Protein AF-A0A0M5JBE2-F1 (afdb_monomer)

Secondary structure (DSSP, 8-state):
--------------S--SEEEES---HHHHHHHHHH----TTSS-HHHHHHHHHHHHHHHTTSPPBS--TT--EEEEEEEEE----HHHHHHHHHHHHHH-SS---SSEEEEEEEEEEEEPS----TTTS-S-------SS-EEEEEE-S-GGGG-TT----------SS-TTS-----GGG--EEEEEE-TT--

Mean predicted aligned error: 10.2 Å

Foldseek 3Di:
DAADDADDDPPDDDDDDQKDKWDDDDPVVVVVVDNGDDKAPQLDDPVLLVQVCVFPCVVQVPFDQDAADQLRQKGQKDKDWDLDDDPSNVVSVVVQCVPTHPDDDDSIDIDMDGDPPIDGAQADPDCVPDPPGHHDFAADFKDKDKFADQPVVVPPPDDDDDDDPDDDDPDNSDRRPRPCVSVIIMMGTHGHGMD

Radius of gyration: 18.66 Å; Cα contacts (8 Å, |Δi|>4): 237; chains: 1; bounding box: 40×45×55 Å

Sequence (195 aa):
MFAICNNNKDENNKNDSLTSFQGIWPAKEQQEFVQHMRIIRGFISEAEEKQLHEEIEPYMSRLRYEREHWDDAIHGFRETERKKWYPSNRQVLERVRQVAFEGEIMQFVHILDLEADGVIKPHVDSTRYCGNTIAGISLLSDSVMRLVRTDAQKYQQGSTSSKEEQAIDNDYRHQPITSLENNFYADFLLPRRSL

Solvent-accessible surface area (backbone atoms only — not comparable to full-atom values): 12450 Å² total; per-residue (Å²): 128,41,43,36,59,81,91,78,87,82,90,83,80,93,87,78,75,49,64,48,81,42,60,76,66,58,68,66,61,50,53,53,46,62,60,34,53,66,76,41,80,58,72,42,52,74,70,51,52,48,53,47,46,68,71,44,43,86,56,55,78,73,56,65,73,42,65,71,50,100,66,59,46,47,28,31,29,37,73,50,74,46,66,82,69,58,80,68,55,45,53,55,54,49,49,50,41,72,64,31,48,99,69,90,74,76,74,52,47,78,46,80,46,65,47,99,86,32,48,75,51,71,70,76,74,53,79,90,82,46,72,97,56,42,73,52,78,35,62,99,49,65,49,74,51,75,52,69,76,84,72,62,74,83,70,59,90,80,75,78,94,73,92,73,97,79,89,91,87,82,72,93,70,61,59,62,80,82,67,65,82,71,51,40,40,39,40,32,57,43,47,49,28,16,55

Organism: Drosophila busckii (NCBI:txid30019)

Nearest PDB structures (foldseek):
  4qkf-assembly3_C  TM=9.453E-01  e=7.106E-11  Homo sapiens
  4qkd-assembly1_A  TM=9.462E-01  e=1.440E-10  Homo sapiens
  4qkd-assembly4_C  TM=9.496E-01  e=2.736E-10  Homo sapiens
  4qkb-assembly1_A  TM=9.439E-01  e=2.918E-10  Homo sapiens
  5ybn-assembly1_A  TM=6.725E-01  e=6.815E-01  Penicillium brasilianum

InterPro domains:
  IPR032870 Alpha-ketoglutarate-dependent dioxygenase alkB homologue 7-like [PTHR21052] (15-195)
  IPR037151 Alpha-ketoglutarate-dependent dioxygenase AlkB-like superfamily [G3DSA:2.60.120.590] (26-195)

Structure (mmCIF, N/CA/C/O backbone):
data_AF-A0A0M5JBE2-F1
#
_entry.id   AF-A0A0M5JBE2-F1
#
loop_
_atom_site.group_PDB
_atom_site.id
_atom_site.type_symbol
_atom_site.label_atom_id
_atom_site.label_alt_id
_atom_site.label_comp_id
_atom_site.label_asym_id
_atom_site.label_entity_id
_atom_site.label_seq_id
_atom_site.pdbx_PDB_ins_code
_atom_site.Cartn_x
_atom_site.Cartn_y
_atom_site.Cartn_z
_atom_site.occupancy
_atom_site.B_iso_or_equiv
_atom_site.auth_seq_id
_atom_site.auth_comp_id
_atom_site.auth_asym_id
_atom_site.auth_atom_id
_atom_site.pdbx_PDB_model_num
ATOM 1 N N . MET A 1 1 ? 4.323 3.784 -2.933 1.00 27.70 1 MET A N 1
ATOM 2 C CA . MET A 1 1 ? 3.649 2.479 -2.823 1.00 27.70 1 MET A CA 1
ATOM 3 C C . MET A 1 1 ? 4.475 1.405 -3.571 1.00 27.70 1 MET A C 1
ATOM 5 O O . MET A 1 1 ? 4.587 1.497 -4.781 1.00 27.70 1 MET A O 1
ATOM 9 N N . PHE A 1 2 ? 5.133 0.410 -2.934 1.00 37.59 2 PHE A N 1
ATOM 10 C CA . PHE A 1 2 ? 5.135 0.129 -1.484 1.00 37.59 2 PHE A CA 1
ATOM 11 C C . PHE A 1 2 ? 6.358 -0.510 -0.752 1.00 37.59 2 PHE A C 1
ATOM 13 O O . PHE A 1 2 ? 6.250 -0.457 0.460 1.00 37.59 2 PHE A O 1
ATOM 20 N N . ALA A 1 3 ? 7.465 -1.072 -1.293 1.00 26.80 3 ALA A N 1
ATOM 21 C CA . ALA A 1 3 ? 8.465 -1.768 -0.413 1.00 26.80 3 ALA A CA 1
ATOM 22 C C . ALA A 1 3 ? 9.949 -1.863 -0.886 1.00 26.80 3 ALA A C 1
ATOM 24 O O . ALA A 1 3 ? 10.164 -2.205 -2.046 1.00 26.80 3 ALA A O 1
ATOM 25 N N . ILE A 1 4 ? 10.950 -1.664 0.020 1.00 23.06 4 ILE A N 1
ATOM 26 C CA . ILE A 1 4 ? 12.388 -2.087 -0.106 1.00 23.06 4 ILE A CA 1
ATOM 27 C C . ILE A 1 4 ? 13.141 -2.223 1.258 1.00 23.06 4 ILE A C 1
ATOM 29 O O . ILE A 1 4 ? 13.375 -1.202 1.893 1.00 23.06 4 ILE A O 1
ATOM 33 N N . CYS A 1 5 ? 13.679 -3.407 1.624 1.00 28.05 5 CYS A N 1
ATOM 34 C CA . CYS A 1 5 ? 15.048 -3.571 2.198 1.00 28.05 5 CYS A CA 1
ATOM 35 C C . CYS A 1 5 ? 15.547 -5.047 2.170 1.00 28.05 5 CYS A C 1
ATOM 37 O O . CYS A 1 5 ? 14.922 -5.895 1.538 1.00 28.05 5 CYS A O 1
ATOM 39 N N . ASN A 1 6 ? 16.728 -5.340 2.742 1.00 27.55 6 ASN A N 1
ATOM 40 C CA . ASN A 1 6 ? 17.714 -6.290 2.197 1.00 27.55 6 ASN A CA 1
ATOM 41 C C . ASN A 1 6 ? 17.668 -7.759 2.718 1.00 27.55 6 ASN A C 1
ATOM 43 O O . ASN A 1 6 ? 16.787 -8.175 3.460 1.00 27.55 6 ASN A O 1
ATOM 47 N N . ASN A 1 7 ? 18.577 -8.595 2.204 1.00 35.75 7 ASN A N 1
ATOM 48 C CA . ASN A 1 7 ? 18.533 -10.064 2.166 1.00 35.75 7 ASN A CA 1
ATOM 49 C C . ASN A 1 7 ? 18.468 -10.820 3.510 1.00 35.75 7 ASN A C 1
ATOM 51 O O . ASN A 1 7 ? 19.370 -10.718 4.337 1.00 35.75 7 ASN A O 1
ATOM 55 N N . ASN A 1 8 ? 17.551 -11.790 3.567 1.00 30.70 8 ASN A N 1
ATOM 56 C CA . ASN A 1 8 ? 17.836 -13.140 4.066 1.00 30.70 8 ASN A CA 1
ATOM 57 C C . ASN A 1 8 ? 17.257 -14.180 3.087 1.00 30.70 8 ASN A C 1
ATOM 59 O O . ASN A 1 8 ? 16.363 -13.864 2.302 1.00 30.70 8 ASN A O 1
ATOM 63 N N . LYS A 1 9 ? 17.821 -15.394 3.069 1.00 39.66 9 LYS A N 1
ATOM 64 C CA . LYS A 1 9 ? 17.457 -16.456 2.114 1.00 39.66 9 LYS A CA 1
ATOM 65 C C . LYS A 1 9 ? 16.380 -17.391 2.673 1.00 39.66 9 LYS A C 1
ATOM 67 O O . LYS A 1 9 ? 16.723 -18.323 3.395 1.00 39.66 9 LYS A O 1
ATOM 72 N N . ASP A 1 10 ? 15.143 -17.252 2.206 1.00 36.03 10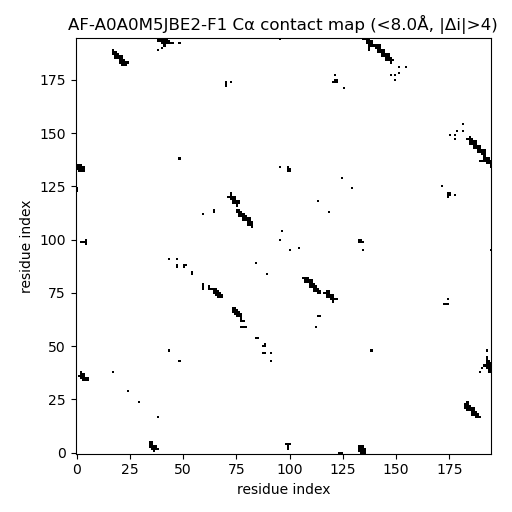 ASP A N 1
ATOM 73 C CA . ASP A 1 10 ? 14.144 -18.327 2.290 1.00 36.03 10 ASP A CA 1
ATOM 74 C C . ASP A 1 10 ? 14.144 -19.169 1.005 1.00 36.03 10 ASP A C 1
ATOM 76 O O . ASP A 1 10 ? 13.291 -19.061 0.123 1.00 36.03 10 ASP A O 1
ATOM 80 N N . GLU A 1 11 ? 15.143 -20.045 0.889 1.00 44.81 11 GLU A N 1
ATOM 81 C CA . GLU A 1 11 ? 15.116 -21.130 -0.092 1.00 44.81 11 GLU A CA 1
ATOM 82 C C . GLU A 1 11 ? 14.112 -22.204 0.366 1.00 44.81 11 GLU A C 1
ATOM 84 O O . GLU A 1 11 ? 14.507 -23.088 1.119 1.00 44.81 11 GLU A O 1
ATOM 89 N N . ASN A 1 12 ? 12.835 -22.130 -0.062 1.00 37.66 12 ASN A N 1
ATOM 90 C CA . ASN A 1 12 ? 11.966 -23.285 -0.411 1.00 37.66 12 ASN A CA 1
ATOM 91 C C . ASN A 1 12 ? 10.472 -22.933 -0.653 1.00 37.66 12 ASN A C 1
ATOM 93 O O . ASN A 1 12 ? 9.607 -23.284 0.146 1.00 37.66 12 ASN A O 1
ATOM 97 N N . ASN A 1 13 ? 10.123 -22.384 -1.824 1.00 35.59 13 ASN A N 1
ATOM 98 C CA . ASN A 1 13 ? 9.000 -22.931 -2.609 1.00 35.59 13 ASN A CA 1
ATOM 99 C C . ASN A 1 13 ? 9.103 -22.500 -4.081 1.00 35.59 13 ASN A C 1
ATOM 101 O O . ASN A 1 13 ? 9.462 -21.359 -4.360 1.00 35.59 13 ASN A O 1
ATOM 105 N N . LYS A 1 14 ? 8.848 -23.404 -5.036 1.00 41.75 14 LYS A N 1
ATOM 106 C CA . LYS A 1 14 ? 9.359 -23.243 -6.418 1.00 41.75 14 LYS A CA 1
ATOM 107 C C . LYS A 1 14 ? 8.299 -23.124 -7.518 1.00 41.75 14 LYS A C 1
ATOM 109 O O . LYS A 1 14 ? 8.620 -23.375 -8.674 1.00 41.75 14 LYS A O 1
ATOM 114 N N . ASN A 1 15 ? 7.056 -22.775 -7.174 1.00 43.94 15 ASN A N 1
ATOM 115 C CA . ASN A 1 15 ? 5.959 -22.726 -8.152 1.00 43.94 15 ASN A CA 1
ATOM 116 C C . ASN A 1 15 ? 4.835 -21.711 -7.839 1.00 43.94 15 ASN A C 1
ATOM 118 O O . ASN A 1 15 ? 3.725 -21.870 -8.332 1.00 43.94 15 ASN A O 1
ATOM 122 N N . ASP A 1 16 ? 5.098 -20.696 -7.008 1.00 60.59 16 ASP A N 1
ATOM 123 C CA . ASP A 1 16 ? 4.065 -19.774 -6.501 1.00 60.59 16 ASP A CA 1
ATOM 124 C C . ASP A 1 16 ? 4.574 -18.311 -6.483 1.00 60.59 16 ASP A C 1
ATOM 126 O O . ASP A 1 16 ? 4.697 -17.657 -5.443 1.00 60.59 16 ASP A O 1
ATOM 130 N N . SER A 1 17 ? 4.985 -17.822 -7.662 1.00 82.44 17 SER A N 1
ATOM 131 C CA . SER A 1 17 ? 5.548 -16.474 -7.834 1.00 82.44 17 SER A CA 1
ATOM 132 C C . SER A 1 17 ? 4.469 -15.403 -7.689 1.00 82.44 17 SER A C 1
ATOM 134 O O . SER A 1 17 ? 3.511 -15.387 -8.456 1.00 82.44 17 SER A O 1
ATOM 136 N N . LEU A 1 18 ? 4.660 -14.468 -6.754 1.00 89.19 18 LEU A N 1
ATOM 137 C CA . LEU A 1 18 ? 3.796 -13.287 -6.631 1.00 89.19 18 LEU A CA 1
ATOM 138 C C . LEU A 1 18 ? 4.078 -12.218 -7.691 1.00 89.19 18 LEU A C 1
ATOM 140 O O . LEU A 1 18 ? 3.240 -11.349 -7.910 1.00 89.19 18 LEU A O 1
ATOM 144 N N . THR A 1 19 ? 5.237 -12.282 -8.349 1.00 90.75 19 THR A N 1
ATOM 145 C CA . THR A 1 19 ? 5.628 -11.336 -9.397 1.00 90.75 19 THR A CA 1
ATOM 146 C C . THR A 1 19 ? 5.532 -11.990 -10.769 1.00 90.75 19 THR A C 1
ATOM 148 O O . THR A 1 19 ? 6.075 -13.076 -10.992 1.00 90.75 19 THR A O 1
ATOM 151 N N . SER A 1 20 ? 4.879 -11.297 -11.698 1.00 91.69 20 SER A N 1
ATOM 152 C CA . SER A 1 20 ? 4.767 -11.649 -13.110 1.00 91.69 20 SER A CA 1
ATOM 153 C C . SER A 1 20 ? 5.436 -10.563 -13.949 1.00 91.69 20 SER A C 1
ATOM 155 O O . SER A 1 20 ? 4.944 -9.439 -14.052 1.00 91.69 20 SER A O 1
ATOM 157 N N . PHE A 1 21 ? 6.587 -10.893 -14.532 1.00 91.00 21 PHE A N 1
ATOM 158 C CA . PHE A 1 21 ? 7.318 -9.998 -15.424 1.00 91.00 21 PHE A CA 1
ATOM 159 C C . PHE A 1 21 ? 6.767 -10.094 -16.842 1.00 91.00 21 PHE A C 1
ATOM 161 O O . PHE A 1 21 ? 6.719 -11.177 -17.422 1.00 91.00 21 PHE A O 1
ATOM 168 N N . GLN A 1 22 ? 6.381 -8.951 -17.397 1.00 90.44 22 GLN A N 1
ATOM 169 C CA . GLN A 1 22 ? 5.879 -8.821 -18.759 1.00 90.44 22 GLN A CA 1
ATOM 170 C C . GLN A 1 22 ? 6.869 -8.004 -19.592 1.00 90.44 22 GLN A C 1
ATOM 172 O O . GLN A 1 22 ? 7.510 -7.090 -19.072 1.00 90.44 22 GLN A O 1
ATOM 177 N N . GLY A 1 23 ? 6.992 -8.336 -20.880 1.00 86.94 23 GLY A N 1
ATOM 178 C CA . GLY A 1 23 ? 7.903 -7.676 -21.820 1.00 86.94 23 GLY A CA 1
ATOM 179 C C . GLY A 1 23 ? 9.376 -8.079 -21.717 1.00 86.94 23 GLY A C 1
ATOM 180 O O . GLY A 1 23 ? 9.756 -8.995 -20.990 1.00 86.94 23 GLY A O 1
ATOM 181 N N . ILE A 1 24 ? 10.219 -7.375 -22.479 1.00 84.88 24 ILE A N 1
ATOM 182 C CA . ILE A 1 24 ? 11.671 -7.596 -22.526 1.00 84.88 24 ILE A CA 1
ATOM 183 C C . ILE A 1 24 ? 12.348 -6.627 -21.552 1.00 84.88 24 ILE A C 1
ATOM 185 O O . ILE A 1 24 ? 12.615 -5.474 -21.886 1.00 84.88 24 ILE A O 1
ATOM 189 N N . TRP A 1 25 ? 12.630 -7.106 -20.344 1.00 87.44 25 TRP A N 1
ATOM 190 C CA . TRP A 1 25 ? 13.366 -6.343 -19.338 1.00 87.44 25 TRP A CA 1
ATOM 191 C C . TRP A 1 25 ? 14.879 -6.326 -19.628 1.00 87.44 25 TRP A C 1
ATOM 193 O O . TRP A 1 25 ? 15.459 -7.381 -19.907 1.00 87.44 25 TRP A O 1
ATOM 203 N N . PRO A 1 26 ? 15.572 -5.180 -19.483 1.00 88.25 26 PRO A N 1
ATOM 204 C CA . PRO A 1 26 ? 17.028 -5.158 -19.383 1.00 88.25 26 PRO A CA 1
ATOM 205 C C . PRO A 1 26 ? 17.467 -5.937 -18.134 1.00 88.25 26 PRO A C 1
ATOM 207 O O . PRO A 1 26 ? 17.058 -5.608 -17.023 1.00 88.25 26 PRO A O 1
ATOM 210 N N . ALA A 1 27 ? 18.315 -6.959 -18.291 1.00 88.25 27 ALA A N 1
ATOM 211 C CA . ALA A 1 27 ? 18.618 -7.910 -17.211 1.00 88.25 27 ALA A CA 1
ATOM 212 C C . ALA A 1 27 ? 19.150 -7.253 -15.918 1.00 88.25 27 ALA A C 1
ATOM 214 O O . ALA A 1 27 ? 18.824 -7.703 -14.821 1.00 88.25 27 ALA A O 1
ATOM 215 N N . LYS A 1 28 ? 19.920 -6.160 -16.039 1.00 89.62 28 LYS A N 1
ATOM 216 C CA . LYS A 1 28 ? 20.394 -5.369 -14.892 1.00 89.62 28 LYS A CA 1
ATOM 217 C C . LYS A 1 28 ? 19.245 -4.644 -14.177 1.00 89.62 28 LYS A C 1
ATOM 219 O O . LYS A 1 28 ? 19.149 -4.749 -12.961 1.00 89.62 28 LYS A O 1
ATOM 224 N N . GLU A 1 29 ? 18.357 -3.980 -14.923 1.00 87.31 29 GLU A N 1
ATOM 225 C CA . GLU A 1 29 ? 17.169 -3.320 -14.354 1.00 87.31 29 GLU A CA 1
ATOM 226 C C . GLU A 1 29 ? 16.259 -4.342 -13.666 1.00 87.31 29 GLU A C 1
ATOM 228 O O . GLU A 1 29 ? 15.807 -4.091 -12.556 1.00 87.31 29 GLU A O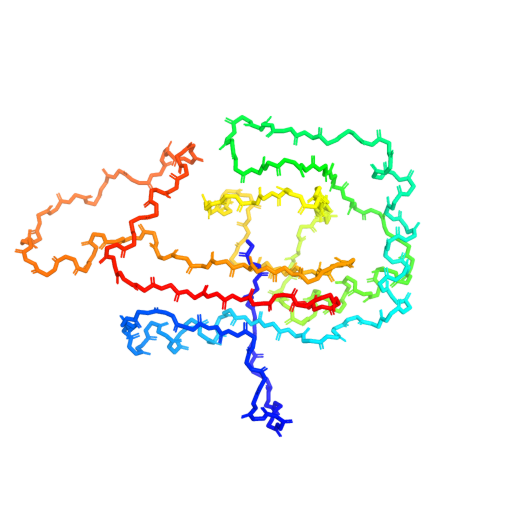 1
ATOM 233 N N . GLN A 1 30 ? 16.055 -5.526 -14.255 1.00 88.56 30 GLN A N 1
ATOM 234 C CA . GLN A 1 30 ? 15.263 -6.586 -13.622 1.00 88.56 30 GLN A CA 1
ATOM 235 C C . GLN A 1 30 ? 15.906 -7.097 -12.323 1.00 88.56 30 GLN A C 1
ATOM 237 O O . GLN A 1 30 ? 15.203 -7.312 -11.338 1.00 88.56 30 GLN A O 1
ATOM 242 N N . GLN A 1 31 ? 17.234 -7.272 -12.306 1.00 89.38 31 GLN A N 1
ATOM 243 C CA . GLN A 1 31 ? 17.977 -7.716 -11.124 1.00 89.38 31 GLN A CA 1
ATOM 244 C C . GLN A 1 31 ? 17.926 -6.686 -9.986 1.00 89.38 31 GLN A C 1
ATOM 246 O O . GLN A 1 31 ? 17.732 -7.065 -8.833 1.00 89.38 31 GLN A O 1
ATOM 251 N N . GLU A 1 32 ? 18.084 -5.400 -10.294 1.00 89.12 32 GLU A N 1
ATOM 252 C CA . GLU A 1 32 ? 17.965 -4.315 -9.312 1.00 89.12 32 GLU A CA 1
ATOM 253 C C . GLU A 1 32 ? 16.510 -4.202 -8.821 1.00 89.12 32 GLU A C 1
ATOM 255 O O . GLU A 1 32 ? 16.253 -4.137 -7.621 1.00 89.12 32 GLU A O 1
ATOM 260 N N . PHE A 1 33 ? 15.535 -4.328 -9.721 1.00 88.38 33 PHE A N 1
ATOM 261 C CA . PHE A 1 33 ? 14.113 -4.284 -9.390 1.00 88.38 33 PHE A CA 1
ATOM 262 C C . PHE A 1 33 ? 13.662 -5.411 -8.440 1.00 88.38 33 PHE A C 1
ATOM 264 O O . PHE A 1 33 ? 12.940 -5.115 -7.492 1.00 88.38 33 PHE A O 1
ATOM 271 N N . VAL A 1 34 ? 14.123 -6.664 -8.604 1.00 88.00 34 VAL A N 1
ATOM 272 C CA . VAL A 1 34 ? 13.819 -7.758 -7.641 1.00 88.00 34 VAL A CA 1
ATOM 273 C C . VAL A 1 34 ? 14.600 -7.670 -6.328 1.00 88.00 34 VAL A C 1
ATOM 275 O O . VAL A 1 34 ? 14.196 -8.262 -5.330 1.00 88.00 34 VAL A O 1
ATOM 278 N N . GLN A 1 35 ? 15.726 -6.949 -6.293 1.00 87.50 35 GLN A N 1
ATOM 279 C CA . GLN A 1 35 ? 16.389 -6.631 -5.024 1.00 87.50 35 GLN A CA 1
ATOM 280 C C . GLN A 1 35 ? 15.599 -5.586 -4.237 1.00 87.50 35 GLN A C 1
ATOM 282 O O . GLN A 1 35 ? 15.641 -5.604 -3.003 1.00 87.50 35 GLN A O 1
ATOM 287 N N . HIS A 1 36 ? 14.892 -4.708 -4.946 1.00 88.38 36 HIS A N 1
ATOM 288 C CA . HIS A 1 36 ? 14.130 -3.605 -4.391 1.00 88.38 36 HIS A CA 1
ATOM 289 C C . HIS A 1 36 ? 12.691 -4.002 -4.040 1.00 88.38 36 HIS A C 1
ATOM 291 O O . HIS A 1 36 ? 12.397 -4.142 -2.855 1.00 88.38 36 HIS A O 1
ATOM 297 N N . MET A 1 37 ? 11.824 -4.235 -5.028 1.00 89.69 37 MET A N 1
ATOM 298 C CA . MET A 1 37 ? 10.414 -4.559 -4.795 1.00 89.69 37 MET A CA 1
ATOM 299 C C . MET A 1 37 ? 10.249 -6.007 -4.312 1.00 89.69 37 MET A C 1
ATOM 301 O O . MET A 1 37 ? 10.701 -6.951 -4.962 1.00 89.69 37 MET A O 1
ATOM 305 N N . ARG A 1 38 ? 9.587 -6.183 -3.163 1.00 87.00 38 ARG A N 1
ATOM 306 C CA . ARG A 1 38 ? 9.425 -7.464 -2.453 1.00 87.00 38 ARG A CA 1
ATOM 307 C C . ARG A 1 38 ? 8.007 -7.585 -1.895 1.00 87.00 38 ARG A C 1
ATOM 309 O O . ARG A 1 38 ? 7.343 -6.573 -1.710 1.00 87.00 38 ARG A O 1
ATOM 316 N N . ILE A 1 39 ? 7.578 -8.817 -1.612 1.00 92.81 39 ILE A N 1
ATOM 317 C CA . ILE A 1 39 ? 6.334 -9.119 -0.886 1.00 92.81 39 ILE A CA 1
ATOM 318 C C . ILE A 1 39 ? 6.610 -10.247 0.112 1.00 92.81 39 ILE A C 1
ATOM 320 O O . ILE A 1 39 ? 7.225 -11.254 -0.247 1.00 92.81 39 ILE A O 1
ATOM 324 N N . ILE A 1 40 ? 6.122 -10.112 1.342 1.00 94.69 40 ILE A N 1
ATOM 325 C CA . ILE A 1 40 ? 6.245 -11.100 2.417 1.00 94.69 40 ILE A CA 1
ATOM 326 C C . ILE A 1 40 ? 4.857 -11.673 2.718 1.00 94.69 40 ILE A C 1
ATOM 328 O O . ILE A 1 40 ? 4.028 -11.035 3.366 1.00 94.69 40 ILE A O 1
ATOM 332 N N . ARG A 1 41 ? 4.586 -12.897 2.246 1.00 94.88 41 ARG A N 1
ATOM 333 C CA . ARG A 1 41 ? 3.313 -13.603 2.496 1.00 94.88 41 ARG A CA 1
ATOM 334 C C . ARG A 1 41 ? 3.100 -13.850 3.989 1.00 94.88 41 ARG A C 1
ATOM 336 O O . ARG A 1 41 ? 4.001 -14.348 4.657 1.00 94.88 41 ARG A O 1
ATOM 343 N N . GLY A 1 42 ? 1.888 -13.594 4.486 1.00 95.81 42 GLY A N 1
ATOM 344 C CA . GLY A 1 42 ? 1.512 -13.921 5.867 1.00 95.81 42 GLY A CA 1
ATOM 345 C C . GLY A 1 42 ? 2.328 -13.178 6.930 1.00 95.81 42 GLY A C 1
ATOM 346 O O . GLY A 1 42 ? 2.530 -13.704 8.021 1.00 95.81 42 GLY A O 1
ATOM 347 N N . PHE A 1 43 ? 2.805 -11.969 6.613 1.00 97.88 43 PHE A N 1
ATOM 348 C CA . PHE A 1 43 ? 3.559 -11.107 7.528 1.00 97.88 43 PHE A CA 1
ATOM 349 C C . PHE A 1 43 ? 2.777 -10.773 8.818 1.00 97.88 43 PHE A C 1
ATOM 351 O O . PHE A 1 43 ? 3.356 -10.557 9.893 1.00 97.88 43 PHE A O 1
ATOM 358 N N . ILE A 1 44 ? 1.447 -10.766 8.714 1.00 98.31 44 ILE A N 1
ATOM 359 C CA . ILE A 1 44 ? 0.532 -10.771 9.854 1.00 98.31 44 ILE A CA 1
ATOM 360 C C . ILE A 1 44 ? -0.271 -12.073 9.899 1.00 98.31 44 ILE A C 1
ATOM 362 O O . ILE A 1 44 ? -0.622 -12.663 8.877 1.00 98.31 44 ILE A O 1
ATOM 366 N N . SER A 1 45 ? -0.606 -12.500 11.110 1.00 98.31 45 SER A N 1
ATOM 367 C CA . SER A 1 45 ? -1.568 -13.572 11.353 1.00 98.31 45 SER A CA 1
ATOM 368 C C . SER A 1 45 ? -3.014 -13.099 11.153 1.00 98.31 45 SER A C 1
ATOM 370 O O . SER A 1 45 ? -3.311 -11.904 11.168 1.00 98.31 45 SER A O 1
ATOM 372 N N . GLU A 1 46 ? -3.952 -14.041 11.033 1.00 98.12 46 GLU A N 1
ATOM 373 C CA . GLU A 1 46 ? -5.396 -13.747 10.965 1.00 98.12 46 GLU A CA 1
ATOM 374 C C . GLU A 1 46 ? -5.910 -13.011 12.212 1.00 98.12 46 GLU A C 1
ATOM 376 O O . GLU A 1 46 ? -6.810 -12.177 12.125 1.00 98.12 46 GLU A O 1
ATOM 381 N N . ALA A 1 47 ? -5.302 -13.273 13.374 1.00 98.44 47 ALA A N 1
ATOM 382 C CA . ALA A 1 47 ? -5.626 -12.590 14.621 1.00 98.44 47 ALA A CA 1
ATOM 383 C C . ALA A 1 47 ? -5.171 -11.120 14.624 1.00 98.44 47 ALA A C 1
ATOM 385 O O . ALA A 1 47 ? -5.870 -10.268 15.167 1.00 98.44 47 ALA A O 1
ATOM 386 N N . GLU A 1 48 ? -4.022 -10.817 14.019 1.00 98.56 48 GLU A N 1
ATOM 387 C CA . GLU A 1 48 ? -3.491 -9.453 13.900 1.00 98.56 48 GLU A CA 1
ATOM 388 C C . GLU A 1 48 ? -4.204 -8.660 12.804 1.00 98.56 48 GLU A C 1
ATOM 390 O O . GLU A 1 48 ? -4.546 -7.503 13.021 1.00 98.56 48 GLU A O 1
ATOM 395 N N . GLU A 1 49 ? -4.518 -9.292 11.669 1.00 98.19 49 GLU A N 1
ATOM 396 C CA . GLU A 1 49 ? -5.406 -8.718 10.652 1.00 98.19 49 GLU A CA 1
ATOM 397 C C . GLU A 1 49 ? -6.749 -8.306 11.262 1.00 98.19 49 GLU A C 1
ATOM 399 O O . GLU A 1 49 ? -7.210 -7.179 11.070 1.00 98.19 49 GLU A O 1
ATOM 404 N N . LYS A 1 50 ? -7.359 -9.209 12.037 1.00 98.00 50 LYS A N 1
ATOM 405 C CA . LYS A 1 50 ? -8.614 -8.928 12.724 1.00 98.00 50 LYS A CA 1
ATOM 406 C C . LYS A 1 50 ? -8.469 -7.756 13.704 1.00 98.00 50 LYS A C 1
ATOM 408 O O . LYS A 1 50 ? -9.314 -6.869 13.687 1.00 98.00 50 LYS A O 1
ATOM 413 N N . GLN A 1 51 ? -7.405 -7.714 14.509 1.00 98.19 51 GLN A N 1
ATOM 414 C CA . GLN A 1 51 ? -7.166 -6.622 15.465 1.00 98.19 51 GLN A CA 1
ATOM 415 C C . GLN A 1 51 ? -6.894 -5.269 14.793 1.00 98.19 51 GLN A C 1
ATOM 417 O O . GLN A 1 51 ? -7.314 -4.238 15.323 1.00 98.19 51 GLN A O 1
ATOM 422 N N . LEU A 1 52 ? -6.225 -5.250 13.636 1.00 97.69 52 LEU A N 1
ATOM 423 C CA . LEU A 1 52 ? -6.066 -4.042 12.825 1.00 97.69 52 LEU A CA 1
ATOM 424 C C . LEU A 1 52 ? -7.432 -3.560 12.329 1.00 97.69 52 LEU A C 1
ATOM 426 O O . LEU A 1 52 ? -7.809 -2.422 12.597 1.00 97.69 52 LEU A O 1
ATOM 430 N N . HIS A 1 53 ? -8.212 -4.433 11.686 1.00 97.00 53 HIS A N 1
ATOM 431 C CA . HIS A 1 53 ? -9.538 -4.081 11.174 1.00 97.00 53 HIS A CA 1
ATOM 432 C C . HIS A 1 53 ? -10.505 -3.632 12.291 1.00 97.00 53 HIS A C 1
ATOM 434 O O . HIS A 1 53 ? -11.159 -2.602 12.145 1.00 97.00 53 HIS A O 1
ATOM 440 N N . GLU A 1 54 ? -10.536 -4.314 13.442 1.00 97.75 54 GLU A N 1
ATOM 441 C CA . GLU A 1 54 ? -11.371 -3.939 14.599 1.00 97.75 54 GLU A CA 1
ATOM 442 C C . GLU A 1 54 ? -10.981 -2.582 15.225 1.00 97.75 54 GLU A C 1
ATOM 444 O O . GLU A 1 54 ? -11.846 -1.891 15.766 1.00 97.75 54 GLU A O 1
ATOM 449 N N . GLU A 1 55 ? -9.715 -2.150 15.134 1.00 97.69 55 GLU A N 1
ATOM 450 C CA . GLU A 1 55 ? -9.298 -0.807 15.570 1.00 97.69 55 GLU A CA 1
ATOM 451 C C . GLU A 1 55 ? -9.647 0.295 14.541 1.00 97.69 55 GLU A C 1
ATOM 453 O O . GLU A 1 55 ? -9.854 1.459 14.914 1.00 97.69 55 GLU A O 1
ATOM 458 N N . ILE A 1 56 ? -9.704 -0.059 13.255 1.00 96.12 56 ILE A N 1
ATOM 459 C CA . ILE A 1 56 ? -9.834 0.857 12.111 1.00 96.12 56 ILE A CA 1
ATOM 460 C C . ILE A 1 56 ? -11.303 1.087 11.714 1.00 96.12 56 ILE A C 1
ATOM 462 O O . ILE A 1 56 ? -11.749 2.236 11.621 1.00 96.12 56 ILE A O 1
ATOM 466 N N . GLU A 1 57 ? -12.076 0.015 11.522 1.00 95.25 57 GLU A N 1
ATOM 467 C CA . GLU A 1 57 ? -13.427 0.069 10.946 1.00 95.25 57 GLU A CA 1
ATOM 468 C C . GLU A 1 57 ? -14.417 0.961 11.716 1.00 95.25 57 GLU A C 1
ATOM 470 O O . GLU A 1 57 ? -15.180 1.676 11.064 1.00 95.25 57 GLU A O 1
ATOM 475 N N . PRO A 1 58 ? -14.407 1.052 13.066 1.00 96.00 58 PRO A N 1
ATOM 476 C CA . PRO A 1 58 ? -15.311 1.945 13.799 1.00 96.00 58 PRO A CA 1
ATOM 477 C C . PRO A 1 58 ? -15.165 3.437 13.458 1.00 96.00 58 PRO A C 1
ATOM 479 O O . PRO A 1 58 ? -16.030 4.225 13.857 1.00 96.00 58 PRO A O 1
ATOM 482 N N . TYR A 1 59 ? -14.089 3.823 12.760 1.00 94.50 59 TYR A N 1
ATOM 483 C CA . TYR A 1 59 ? -13.905 5.137 12.144 1.00 94.50 59 TYR A CA 1
ATOM 484 C C . TYR A 1 59 ? -14.189 5.106 10.632 1.00 94.50 59 TYR A C 1
ATOM 486 O O . TYR A 1 59 ? -15.010 5.898 10.172 1.00 94.50 59 TYR A O 1
ATOM 494 N N . MET A 1 60 ? -13.587 4.171 9.880 1.00 95.50 60 MET A N 1
ATOM 495 C CA . MET A 1 60 ? -13.729 4.093 8.411 1.00 95.50 60 MET A CA 1
ATOM 496 C C . MET A 1 60 ? -15.188 3.939 7.964 1.00 95.50 60 MET A C 1
ATOM 498 O O . MET A 1 60 ? -15.620 4.639 7.053 1.00 95.50 60 MET A O 1
ATOM 502 N N . SER A 1 61 ? -15.987 3.141 8.685 1.00 95.19 61 SER A N 1
ATOM 503 C CA . SER A 1 61 ? -17.448 2.980 8.517 1.00 95.19 61 SER A CA 1
ATOM 504 C C . SER A 1 61 ? -18.264 4.280 8.494 1.00 95.19 61 SER A C 1
ATOM 506 O O . SER A 1 61 ? -19.419 4.266 8.068 1.00 95.19 61 SER A O 1
ATOM 508 N N . ARG A 1 62 ? -17.701 5.401 8.964 1.00 96.88 62 ARG A N 1
ATOM 509 C CA . ARG A 1 62 ? -18.353 6.722 9.006 1.00 96.88 62 ARG A CA 1
ATOM 510 C C . ARG A 1 62 ? -17.926 7.639 7.864 1.00 96.88 62 ARG A C 1
ATOM 512 O O . ARG A 1 62 ? -18.592 8.648 7.627 1.00 96.88 62 ARG A O 1
ATOM 519 N N . LEU A 1 63 ? -16.821 7.315 7.199 1.00 95.38 63 LEU A N 1
ATOM 520 C CA . LEU A 1 63 ? -16.370 7.998 5.996 1.00 95.38 63 LEU A CA 1
ATOM 521 C C . LEU A 1 63 ? -17.237 7.556 4.814 1.00 95.38 63 LEU A C 1
ATOM 523 O O . LEU A 1 63 ? -17.753 6.436 4.779 1.00 95.38 63 LEU A O 1
ATOM 527 N N . ARG A 1 64 ? -17.405 8.449 3.842 1.00 95.50 64 ARG A N 1
ATOM 528 C CA . ARG A 1 64 ? -18.039 8.123 2.562 1.00 95.50 64 ARG A CA 1
ATOM 529 C C . ARG A 1 64 ? -16.952 7.721 1.576 1.00 95.50 64 ARG A C 1
ATOM 531 O O . ARG A 1 64 ? -15.848 8.240 1.670 1.00 95.50 64 ARG A O 1
ATOM 538 N N . TYR A 1 65 ? -17.288 6.849 0.632 1.00 94.38 65 TYR A N 1
ATOM 539 C CA . TYR A 1 65 ? -16.427 6.619 -0.519 1.00 94.38 65 TYR A CA 1
ATOM 540 C C . TYR A 1 65 ? -16.438 7.849 -1.433 1.00 94.38 65 TYR A C 1
ATOM 542 O O . TYR A 1 65 ? -17.497 8.338 -1.840 1.00 94.38 65 TYR A O 1
ATOM 550 N N . GLU A 1 66 ? -15.247 8.353 -1.717 1.00 90.25 66 GLU A N 1
ATOM 551 C CA . GLU A 1 66 ? -14.951 9.427 -2.649 1.00 90.25 66 GLU A CA 1
ATOM 552 C C . GLU A 1 66 ? -14.659 8.820 -4.026 1.00 90.25 66 GLU A C 1
ATOM 554 O O . GLU A 1 66 ? -14.026 7.767 -4.156 1.00 90.25 66 GLU A O 1
ATOM 559 N N . ARG A 1 67 ? -15.198 9.450 -5.074 1.00 80.12 67 ARG A N 1
ATOM 560 C CA . ARG A 1 67 ? -15.129 8.920 -6.446 1.00 80.12 67 ARG A CA 1
ATOM 561 C C . ARG A 1 67 ? -14.073 9.603 -7.301 1.00 80.12 67 ARG A C 1
ATOM 563 O O . ARG A 1 67 ? -13.508 8.946 -8.161 1.00 80.12 67 ARG A O 1
ATOM 570 N N . GLU A 1 68 ? -13.783 10.871 -7.027 1.00 70.38 68 GLU A N 1
ATOM 571 C CA . GLU A 1 68 ? -12.779 11.673 -7.723 1.00 70.38 68 GLU A CA 1
ATOM 572 C C . GLU A 1 68 ? -12.089 12.590 -6.702 1.00 70.38 68 GLU A C 1
ATOM 574 O O . GLU A 1 68 ? -12.758 13.333 -5.983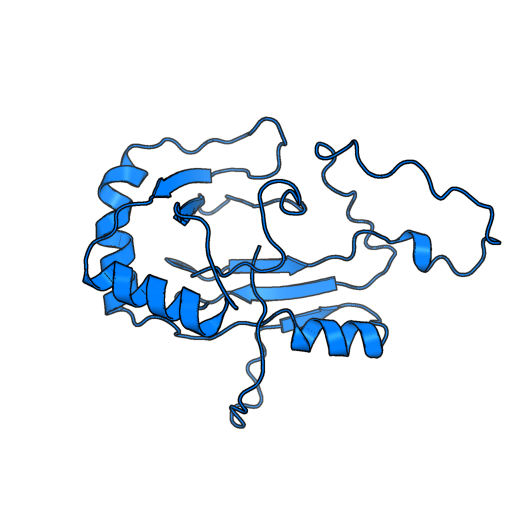 1.00 70.38 68 GLU A O 1
ATOM 579 N N . HIS A 1 69 ? -10.757 12.539 -6.647 1.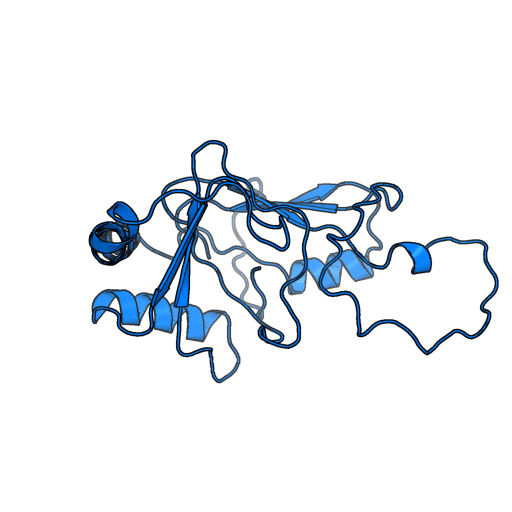00 65.50 69 HIS A N 1
ATOM 580 C CA . HIS A 1 69 ? -9.904 13.485 -5.919 1.00 65.50 69 HIS A CA 1
ATOM 581 C C . HIS A 1 69 ? -9.262 14.475 -6.915 1.00 65.50 69 HIS A C 1
ATOM 583 O O . HIS A 1 69 ? -9.326 14.262 -8.125 1.00 65.50 69 HIS A O 1
ATOM 589 N N . TRP A 1 70 ? -8.656 15.578 -6.456 1.00 62.59 70 TRP A N 1
ATOM 590 C CA . TRP A 1 70 ? -8.233 16.673 -7.354 1.00 62.59 70 TRP A CA 1
ATOM 591 C C . TRP A 1 70 ? -7.056 16.327 -8.290 1.00 62.59 70 TRP A C 1
ATOM 593 O O . TRP A 1 70 ? -6.853 17.020 -9.287 1.00 62.59 70 TRP A O 1
ATOM 603 N N . ASP A 1 71 ? -6.299 15.273 -7.980 1.00 66.44 71 ASP A N 1
ATOM 604 C CA . ASP A 1 71 ? -5.255 14.663 -8.820 1.00 66.44 71 ASP A CA 1
ATOM 605 C C . ASP A 1 71 ? -5.743 13.403 -9.572 1.00 66.44 71 ASP A C 1
ATOM 607 O O . ASP A 1 71 ? -4.995 12.800 -10.348 1.00 66.44 71 ASP A O 1
ATOM 611 N N . ASP A 1 72 ? -7.010 13.020 -9.364 1.00 78.38 72 ASP A N 1
ATOM 612 C CA . ASP A 1 72 ? -7.709 11.900 -10.003 1.00 78.38 72 ASP A CA 1
ATOM 613 C C . ASP A 1 72 ? -7.038 10.513 -9.787 1.00 78.38 72 ASP A C 1
ATOM 615 O O . ASP A 1 72 ? -7.424 9.515 -10.399 1.00 78.38 72 ASP A O 1
ATOM 619 N N . ALA A 1 73 ? -6.055 10.424 -8.881 1.00 83.25 73 ALA A N 1
ATOM 620 C CA . ALA A 1 73 ? -5.163 9.270 -8.745 1.00 83.25 73 ALA A CA 1
ATOM 621 C C . ALA A 1 73 ? -5.803 8.037 -8.080 1.00 83.25 73 ALA A C 1
ATOM 623 O O . ALA A 1 73 ? -5.339 6.917 -8.302 1.00 83.25 73 ALA A O 1
ATOM 624 N N . ILE A 1 74 ? -6.863 8.212 -7.285 1.00 87.00 74 ILE A N 1
ATOM 625 C CA . ILE A 1 74 ? -7.582 7.120 -6.612 1.00 87.00 74 ILE A CA 1
ATOM 626 C C . ILE A 1 74 ? -9.091 7.305 -6.809 1.00 87.00 74 ILE A C 1
ATOM 628 O O . ILE A 1 74 ? -9.617 8.408 -6.672 1.00 87.00 74 ILE A O 1
ATOM 632 N N . HIS A 1 75 ? -9.780 6.219 -7.166 1.00 90.62 75 HIS A N 1
ATOM 633 C CA . HIS A 1 75 ? -11.214 6.158 -7.465 1.00 90.62 75 HIS A CA 1
ATOM 634 C C . HIS A 1 75 ? -11.899 5.126 -6.564 1.00 90.62 75 HIS A C 1
ATOM 636 O O . HIS A 1 75 ? -11.382 4.023 -6.400 1.00 90.62 75 HIS A O 1
ATOM 642 N N . GLY A 1 76 ? -13.072 5.459 -6.016 1.00 92.25 76 GLY A N 1
ATOM 643 C CA . GLY A 1 76 ? -13.865 4.543 -5.184 1.00 92.25 76 GLY A CA 1
ATOM 644 C C . GLY A 1 76 ? -13.165 4.204 -3.869 1.00 92.25 76 GLY A C 1
ATOM 645 O O . GLY A 1 76 ? -12.950 3.033 -3.570 1.00 92.25 76 GLY A O 1
ATOM 646 N N . PHE A 1 77 ? -12.758 5.223 -3.107 1.00 93.94 77 PHE A N 1
ATOM 647 C CA . PHE A 1 77 ? -11.907 5.061 -1.923 1.00 93.94 77 PHE A CA 1
ATOM 648 C C . PHE A 1 77 ? -12.385 5.875 -0.721 1.00 93.94 77 PHE A C 1
ATOM 650 O O . PHE A 1 77 ? -13.104 6.857 -0.867 1.00 93.94 77 PHE A O 1
ATOM 657 N N . ARG A 1 78 ? -11.984 5.475 0.482 1.00 94.69 78 ARG A N 1
ATOM 658 C CA . ARG A 1 78 ? -12.115 6.271 1.709 1.00 94.69 78 ARG A CA 1
ATOM 659 C C . ARG A 1 78 ? -10.817 6.142 2.499 1.00 94.69 78 ARG A C 1
ATOM 661 O O . ARG A 1 78 ? -10.258 5.049 2.581 1.00 94.69 78 ARG A O 1
ATOM 668 N N . GLU A 1 79 ? -10.321 7.234 3.072 1.00 94.75 79 GLU A N 1
ATOM 669 C CA . GLU A 1 79 ? -8.993 7.242 3.695 1.00 94.75 79 GLU A CA 1
ATOM 670 C C . GLU A 1 79 ? -8.905 8.038 4.999 1.00 94.75 79 GLU A C 1
ATOM 672 O O . GLU A 1 79 ? -9.731 8.901 5.300 1.00 94.75 79 GLU A O 1
ATOM 677 N N . THR A 1 80 ? -7.880 7.743 5.800 1.00 94.19 80 THR A N 1
ATOM 678 C CA . THR A 1 80 ? -7.525 8.553 6.966 1.00 94.19 80 THR A CA 1
ATOM 679 C C . THR A 1 80 ? -6.062 8.377 7.374 1.00 94.19 80 THR A C 1
ATOM 681 O O . THR A 1 80 ? -5.407 7.401 7.015 1.00 94.19 80 THR A O 1
ATOM 684 N N . GLU A 1 81 ? -5.554 9.298 8.189 1.00 95.38 81 GLU A N 1
ATOM 685 C CA . GLU A 1 81 ? -4.233 9.210 8.808 1.00 95.38 81 GLU A CA 1
ATOM 686 C C . GLU A 1 81 ? -4.342 8.903 10.308 1.00 95.38 81 GLU A C 1
ATOM 688 O O . GLU A 1 81 ? -5.026 9.602 11.063 1.00 95.38 81 GLU A O 1
ATOM 693 N N . ARG A 1 82 ? -3.611 7.889 10.788 1.00 94.62 82 ARG A N 1
ATOM 694 C CA . ARG A 1 82 ? -3.653 7.464 12.195 1.00 94.62 82 ARG A CA 1
ATOM 695 C C . ARG A 1 82 ? -2.270 7.390 12.838 1.00 94.62 82 ARG A C 1
ATOM 697 O O . ARG A 1 82 ? -1.438 6.552 12.505 1.00 94.62 82 ARG A O 1
ATOM 704 N N . LYS A 1 83 ? -2.064 8.235 13.854 1.00 94.88 83 LYS A N 1
ATOM 705 C CA . LYS A 1 83 ? -0.861 8.260 14.713 1.00 94.88 83 LYS A CA 1
ATOM 706 C C . LYS A 1 83 ? -0.995 7.456 16.014 1.00 94.88 83 LYS A C 1
ATOM 708 O O . LYS A 1 83 ? 0.001 7.031 16.594 1.00 94.88 83 LYS A O 1
ATOM 713 N N . LYS A 1 84 ? -2.217 7.262 16.525 1.00 95.88 84 LYS A N 1
ATOM 714 C CA . LYS A 1 84 ? -2.473 6.554 17.794 1.00 95.88 84 LYS A CA 1
ATOM 715 C C . LYS A 1 84 ? -3.073 5.176 17.527 1.00 95.88 84 LYS A C 1
ATOM 717 O O . LYS A 1 84 ? -4.179 5.089 17.007 1.00 95.88 84 LYS A O 1
ATOM 722 N N . TRP A 1 85 ? -2.347 4.144 17.942 1.00 96.81 85 TRP A N 1
ATOM 723 C CA . TRP A 1 85 ? -2.689 2.732 17.756 1.00 96.81 85 TRP A CA 1
ATOM 724 C C . TRP A 1 85 ? -2.687 1.981 19.094 1.00 96.81 85 TRP A C 1
ATOM 726 O O . TRP A 1 85 ? -1.929 2.357 20.002 1.00 96.81 85 TRP A O 1
ATOM 736 N N . TYR A 1 86 ? -3.489 0.924 19.234 1.00 97.56 86 TYR A N 1
ATOM 737 C CA . TYR A 1 86 ? -3.510 0.069 20.425 1.00 97.56 86 TYR A CA 1
ATOM 738 C C . TYR A 1 86 ? -2.189 -0.705 20.610 1.00 97.56 86 TYR A C 1
ATOM 740 O O . TYR A 1 86 ? -1.441 -0.895 19.650 1.00 97.56 86 TYR A O 1
ATOM 748 N N . PRO A 1 87 ? -1.849 -1.153 21.839 1.00 97.56 87 PRO A N 1
ATOM 749 C CA . PRO A 1 87 ? -0.552 -1.774 22.119 1.00 97.56 87 PRO A CA 1
ATOM 750 C C . PRO A 1 87 ? -0.204 -2.995 21.255 1.00 97.56 87 PRO A C 1
ATOM 752 O O . PRO A 1 87 ? 0.966 -3.142 20.918 1.00 97.56 87 PRO A O 1
ATOM 755 N N . SER A 1 88 ? -1.180 -3.827 20.872 1.00 95.31 88 SER A N 1
ATOM 756 C CA . SER A 1 88 ? -0.963 -4.969 19.970 1.00 95.31 88 SER A CA 1
ATOM 757 C C . SER A 1 88 ? -0.674 -4.516 18.538 1.00 95.31 88 SER A C 1
ATOM 759 O O . SER A 1 88 ? 0.372 -4.844 17.987 1.00 95.31 88 SER A O 1
ATOM 761 N N . ASN A 1 89 ? -1.525 -3.665 17.964 1.00 97.44 89 ASN A N 1
ATOM 762 C CA . ASN A 1 89 ? -1.333 -3.139 16.611 1.00 97.44 89 ASN A CA 1
ATOM 763 C C . ASN A 1 89 ? -0.035 -2.315 16.481 1.00 97.44 89 ASN A C 1
ATOM 765 O O . ASN A 1 89 ? 0.633 -2.376 15.450 1.00 97.44 89 ASN A O 1
ATOM 769 N N . ARG A 1 90 ? 0.418 -1.637 17.549 1.00 96.31 90 ARG A N 1
ATOM 770 C CA . ARG A 1 90 ? 1.760 -1.019 17.587 1.00 96.31 90 ARG A CA 1
ATOM 7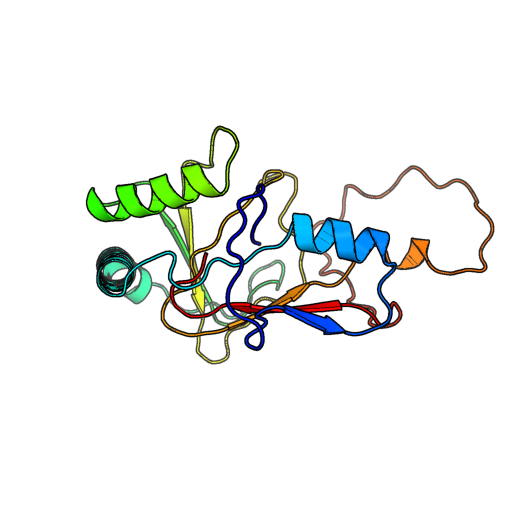71 C C . ARG A 1 90 ? 2.905 -2.026 17.472 1.00 96.31 90 ARG A C 1
ATOM 773 O O . ARG A 1 90 ? 3.927 -1.669 16.902 1.00 96.31 90 ARG A O 1
ATOM 780 N N . GLN A 1 91 ? 2.767 -3.251 17.983 1.00 96.62 91 GLN A N 1
ATOM 781 C CA . GLN A 1 91 ? 3.790 -4.291 17.800 1.00 96.62 91 GLN A CA 1
ATOM 782 C C . GLN A 1 91 ? 3.857 -4.741 16.337 1.00 96.62 91 GLN A C 1
ATOM 784 O O . GLN A 1 91 ? 4.953 -4.933 15.820 1.00 96.62 91 GLN A O 1
ATOM 789 N N . VAL A 1 92 ? 2.713 -4.841 15.649 1.00 97.00 92 VAL A N 1
ATOM 790 C CA . VAL A 1 92 ? 2.663 -5.140 14.207 1.00 97.00 92 VAL A CA 1
ATOM 791 C C . VAL A 1 92 ? 3.358 -4.040 13.398 1.00 97.00 92 VAL A C 1
ATOM 793 O O . VAL A 1 92 ? 4.245 -4.334 12.600 1.00 97.00 92 VAL A O 1
ATOM 796 N N . LEU A 1 93 ? 3.021 -2.772 13.652 1.00 95.88 93 LEU A N 1
ATOM 797 C CA . LEU A 1 93 ? 3.639 -1.620 12.980 1.00 95.88 93 LEU A CA 1
ATOM 798 C C . LEU A 1 93 ? 5.143 -1.494 13.280 1.00 95.88 93 LEU A C 1
ATOM 800 O O . LEU A 1 93 ? 5.919 -1.141 12.396 1.00 95.88 93 LEU A O 1
ATOM 804 N N . GLU A 1 94 ? 5.584 -1.838 14.491 1.00 94.81 94 GLU A N 1
ATOM 805 C CA . GLU A 1 94 ? 7.011 -1.888 14.831 1.00 94.81 94 GLU A CA 1
ATOM 806 C C . GLU A 1 94 ? 7.740 -3.031 14.100 1.00 94.81 94 GLU A C 1
ATOM 808 O O . GLU A 1 94 ? 8.875 -2.829 13.672 1.00 94.81 94 GLU A O 1
ATOM 813 N N . ARG A 1 95 ? 7.100 -4.189 13.849 1.00 96.00 95 ARG A N 1
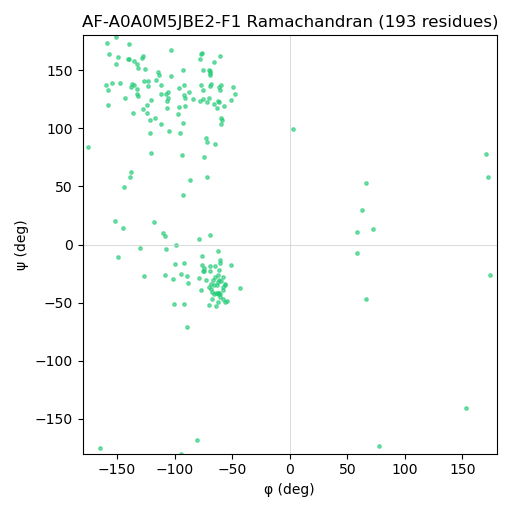ATOM 814 C CA . ARG A 1 95 ? 7.677 -5.204 12.943 1.00 96.00 95 ARG A CA 1
ATOM 815 C C . ARG A 1 95 ? 7.827 -4.668 11.521 1.00 96.00 95 ARG A C 1
ATOM 817 O O . ARG A 1 95 ? 8.862 -4.905 10.908 1.00 96.00 95 ARG A O 1
ATOM 824 N N . VAL A 1 96 ? 6.826 -3.947 10.998 1.00 95.31 96 VAL A N 1
ATOM 825 C CA . VAL A 1 96 ? 6.919 -3.310 9.668 1.00 95.31 96 VAL A CA 1
ATOM 826 C C . VAL A 1 96 ? 8.112 -2.357 9.630 1.00 95.31 96 VAL A C 1
ATOM 828 O O . VAL A 1 96 ? 8.930 -2.435 8.715 1.00 95.31 96 VAL A O 1
ATOM 831 N N . ARG A 1 97 ? 8.260 -1.513 10.661 1.00 93.25 97 ARG A N 1
ATOM 832 C CA . ARG A 1 97 ? 9.396 -0.593 10.788 1.00 93.25 97 ARG A CA 1
ATOM 833 C C . ARG A 1 97 ? 10.734 -1.337 10.753 1.00 93.25 97 ARG A C 1
ATOM 835 O O . ARG A 1 97 ? 11.603 -0.968 9.974 1.00 93.25 97 ARG A O 1
ATOM 842 N N . GLN A 1 98 ? 10.879 -2.395 11.552 1.00 93.38 98 GLN A N 1
ATOM 843 C CA . GLN A 1 98 ? 12.112 -3.186 11.659 1.00 93.38 98 GLN A CA 1
ATOM 844 C C . GLN A 1 98 ? 12.475 -3.963 10.386 1.00 93.38 98 GLN A C 1
ATOM 846 O O . GLN A 1 98 ? 13.656 -4.195 10.146 1.00 93.38 98 GLN A O 1
ATOM 851 N N . VAL A 1 99 ? 11.488 -4.385 9.590 1.00 93.44 99 VAL A N 1
ATOM 852 C CA . VAL A 1 99 ? 11.716 -5.176 8.367 1.00 93.44 99 VAL A CA 1
ATOM 853 C C . VAL A 1 99 ? 11.950 -4.299 7.136 1.00 93.44 99 VAL A C 1
ATOM 855 O O . VAL A 1 99 ? 12.720 -4.691 6.261 1.00 93.44 99 VAL A O 1
ATOM 858 N N . ALA A 1 100 ? 11.322 -3.122 7.062 1.00 90.44 100 ALA A N 1
ATOM 859 C CA . ALA A 1 100 ? 11.368 -2.284 5.866 1.00 90.44 100 ALA A CA 1
ATOM 860 C C . ALA A 1 100 ? 12.210 -1.001 5.988 1.00 90.44 100 ALA A C 1
ATOM 862 O O . ALA A 1 100 ? 12.687 -0.533 4.963 1.00 90.44 100 ALA A O 1
ATOM 863 N N . PHE A 1 101 ? 12.424 -0.411 7.173 1.00 88.25 101 PHE A N 1
ATOM 864 C CA . PHE A 1 101 ? 12.974 0.954 7.276 1.00 88.25 101 PHE A CA 1
ATOM 865 C C . PHE A 1 101 ? 14.299 1.053 8.045 1.00 88.25 101 PHE A C 1
ATOM 867 O O . PHE A 1 101 ? 14.384 0.754 9.236 1.00 88.25 101 PHE A O 1
ATOM 874 N N . GLU A 1 102 ? 15.314 1.622 7.393 1.00 83.56 102 GLU A N 1
ATOM 875 C CA . GLU A 1 102 ? 16.612 1.956 7.996 1.00 83.56 102 GLU A CA 1
ATOM 876 C C . GLU A 1 102 ? 16.602 3.347 8.669 1.00 83.56 102 GLU A C 1
ATOM 878 O O . GLU A 1 102 ? 17.413 4.215 8.350 1.00 83.56 102 GLU A O 1
ATOM 883 N N . GLY A 1 103 ? 15.675 3.582 9.609 1.00 78.38 103 GLY A N 1
ATOM 884 C CA . GLY A 1 103 ? 15.674 4.808 10.418 1.00 78.38 103 GLY A CA 1
ATOM 885 C C . GLY A 1 103 ? 14.313 5.260 10.952 1.00 78.38 103 GLY A C 1
ATOM 886 O O . GLY A 1 103 ? 13.497 4.454 11.411 1.00 78.38 103 GLY A O 1
ATOM 887 N N . GLU A 1 104 ? 14.121 6.581 10.928 1.00 80.81 104 GLU A N 1
ATOM 888 C CA . GLU A 1 104 ? 12.879 7.274 11.286 1.00 80.81 104 GLU A CA 1
ATOM 889 C C . GLU A 1 104 ? 11.773 7.025 10.252 1.00 80.81 104 GLU A C 1
ATOM 891 O O . GLU A 1 104 ? 12.036 6.870 9.059 1.00 80.81 104 GLU A O 1
ATOM 896 N N . ILE A 1 105 ? 10.519 7.041 10.710 1.00 86.31 105 ILE A N 1
ATOM 897 C CA . ILE A 1 105 ? 9.326 6.890 9.866 1.00 86.31 105 ILE A CA 1
ATOM 898 C C . ILE A 1 105 ? 8.328 8.022 10.115 1.00 86.31 105 ILE A C 1
ATOM 900 O O . ILE A 1 105 ? 8.349 8.682 11.157 1.00 86.31 105 ILE A O 1
ATOM 904 N N . MET A 1 106 ? 7.416 8.235 9.164 1.00 86.12 106 MET A N 1
ATOM 905 C CA . MET A 1 106 ? 6.319 9.185 9.348 1.00 86.12 106 MET A CA 1
ATOM 906 C C . MET A 1 106 ? 5.449 8.784 10.547 1.00 86.12 106 MET A C 1
ATOM 908 O O . MET A 1 106 ? 5.121 7.618 10.752 1.00 86.12 106 MET A O 1
ATOM 912 N N . GLN A 1 107 ? 5.071 9.772 11.362 1.00 87.00 107 GLN A N 1
ATOM 913 C CA . GLN A 1 107 ? 4.352 9.538 12.623 1.00 87.00 107 GLN A CA 1
ATOM 914 C C . GLN A 1 107 ? 2.869 9.193 12.428 1.00 87.00 107 GLN A C 1
ATOM 916 O O . GLN A 1 107 ? 2.192 8.839 13.394 1.00 87.00 107 GLN A O 1
ATOM 921 N N . PHE A 1 108 ? 2.360 9.347 11.208 1.00 93.81 108 PHE A N 1
ATOM 922 C CA . PHE A 1 108 ? 1.011 8.990 10.805 1.00 93.81 108 PHE A CA 1
ATOM 923 C C . PHE A 1 108 ? 1.091 7.806 9.845 1.00 93.81 108 PHE A C 1
ATOM 925 O O . PHE A 1 108 ? 1.855 7.827 8.884 1.00 93.81 108 PHE A O 1
ATOM 932 N N . VAL A 1 109 ? 0.308 6.770 10.132 1.00 95.19 109 VAL A N 1
ATOM 933 C CA . VAL A 1 109 ? 0.076 5.652 9.218 1.00 95.19 109 VAL A CA 1
ATOM 934 C C . VAL A 1 109 ? -1.144 6.012 8.383 1.00 95.19 109 VAL A C 1
ATOM 936 O O . VAL A 1 109 ? -2.221 6.235 8.942 1.00 95.19 109 VAL A O 1
ATOM 939 N N . HIS A 1 110 ? -0.966 6.096 7.068 1.00 95.31 110 HIS A N 1
ATOM 940 C CA . HIS A 1 110 ? -2.062 6.224 6.110 1.00 95.31 110 HIS A CA 1
ATOM 941 C C . HIS A 1 110 ? -2.862 4.918 6.070 1.00 95.31 110 HIS A C 1
ATOM 943 O O . HIS A 1 110 ? -2.294 3.826 6.106 1.00 95.31 110 HIS A O 1
ATOM 949 N N . ILE A 1 111 ? -4.184 5.040 6.057 1.00 97.44 111 ILE A N 1
ATOM 950 C CA . ILE A 1 111 ? -5.135 3.937 5.968 1.00 97.44 111 ILE A CA 1
ATOM 951 C C . ILE A 1 111 ? -6.014 4.239 4.761 1.00 97.44 111 ILE A C 1
ATOM 953 O O . ILE A 1 111 ? -6.794 5.190 4.798 1.00 97.44 111 ILE A O 1
ATOM 957 N N . LEU A 1 112 ? -5.893 3.413 3.728 1.00 96.62 112 LEU A N 1
ATOM 958 C CA . LEU A 1 112 ? -6.690 3.474 2.510 1.00 96.62 112 LEU A CA 1
ATOM 959 C C . LEU A 1 112 ? -7.609 2.253 2.446 1.00 96.62 112 LEU A C 1
ATOM 961 O O . LEU A 1 112 ? -7.187 1.137 2.750 1.00 96.62 112 LEU A O 1
ATOM 965 N N . ASP A 1 113 ? -8.854 2.477 2.053 1.00 96.75 113 ASP A N 1
ATOM 966 C CA . ASP A 1 113 ? -9.894 1.463 1.916 1.00 96.75 113 ASP A CA 1
ATOM 967 C C . ASP A 1 113 ? -10.638 1.701 0.592 1.00 96.75 113 ASP A C 1
ATOM 969 O O . ASP A 1 113 ? -10.897 2.853 0.231 1.00 96.75 113 ASP A O 1
ATOM 973 N N . LEU A 1 114 ? -10.925 0.636 -0.156 1.00 95.75 114 LEU A N 1
ATOM 974 C CA . LEU A 1 114 ? -11.400 0.683 -1.544 1.00 95.75 114 LEU A CA 1
ATOM 975 C C . LEU A 1 114 ? -12.744 -0.046 -1.682 1.00 95.75 114 LEU A C 1
ATOM 977 O O . LEU A 1 114 ? -12.939 -1.119 -1.110 1.00 95.75 114 LEU A O 1
ATOM 981 N N . GLU A 1 115 ? -13.652 0.501 -2.495 1.00 94.19 115 GLU A N 1
ATOM 982 C CA . GLU A 1 115 ? -14.824 -0.241 -2.979 1.00 94.19 115 GLU A CA 1
ATOM 983 C C . GLU A 1 115 ? -14.365 -1.474 -3.794 1.00 94.19 115 GLU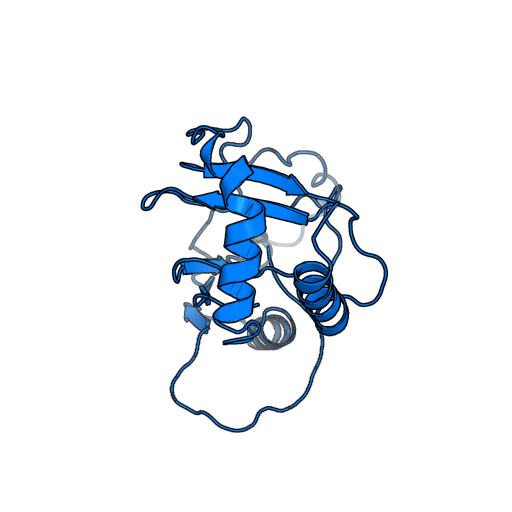 A C 1
ATOM 985 O O . GLU A 1 115 ? -13.226 -1.548 -4.257 1.00 94.19 115 GLU A O 1
ATOM 990 N N . ALA A 1 116 ? -15.240 -2.463 -4.005 1.00 92.75 116 ALA A N 1
ATOM 991 C CA . ALA A 1 116 ? -14.882 -3.683 -4.748 1.00 92.75 116 ALA A CA 1
ATOM 992 C C . ALA A 1 116 ? -14.539 -3.430 -6.237 1.00 92.75 116 ALA A C 1
ATOM 994 O O . ALA A 1 116 ? -13.922 -4.275 -6.884 1.00 92.75 116 ALA A O 1
ATOM 995 N N . ASP A 1 117 ? -14.951 -2.277 -6.766 1.00 90.06 117 ASP A N 1
ATOM 996 C CA . ASP A 1 117 ? -14.603 -1.695 -8.066 1.00 90.06 117 ASP A CA 1
ATOM 997 C C . ASP A 1 117 ? -13.671 -0.465 -7.948 1.00 90.06 117 ASP A C 1
ATOM 999 O O . ASP A 1 117 ? -13.381 0.192 -8.950 1.00 90.06 117 ASP A O 1
ATOM 1003 N N . GLY A 1 118 ? -13.179 -0.164 -6.741 1.00 91.44 118 GLY A N 1
ATOM 1004 C CA . GLY A 1 118 ? -12.226 0.908 -6.465 1.00 91.44 118 GLY A CA 1
ATOM 1005 C C . GLY A 1 118 ? -10.836 0.613 -7.034 1.00 91.44 118 GLY A C 1
ATOM 1006 O O . GLY A 1 118 ? -10.390 -0.534 -7.100 1.00 91.44 118 GLY A O 1
ATOM 1007 N N . VAL A 1 119 ? -10.132 1.659 -7.472 1.00 90.25 119 VAL A N 1
ATOM 1008 C CA . VAL A 1 119 ? -8.859 1.527 -8.191 1.00 90.25 119 VAL A CA 1
ATOM 1009 C C . VAL A 1 119 ? -7.906 2.683 -7.903 1.00 90.25 119 VAL A C 1
ATOM 1011 O O . VAL A 1 119 ? -8.285 3.852 -7.871 1.00 90.25 119 VAL A O 1
ATOM 1014 N N . ILE A 1 120 ? -6.629 2.338 -7.747 1.00 90.88 120 ILE A N 1
ATOM 1015 C CA . ILE A 1 120 ? -5.509 3.277 -7.690 1.00 90.88 120 ILE A CA 1
ATOM 1016 C C . ILE A 1 120 ? -4.910 3.349 -9.099 1.00 90.88 120 ILE A C 1
ATOM 1018 O O . ILE A 1 120 ? -4.459 2.337 -9.643 1.00 90.88 120 ILE A O 1
ATOM 1022 N N . LYS A 1 121 ? -4.941 4.531 -9.716 1.00 88.56 121 LYS A N 1
ATOM 1023 C CA . LYS A 1 121 ? -4.430 4.771 -11.072 1.00 88.56 121 LYS A CA 1
ATOM 1024 C C . LYS A 1 121 ? -2.896 4.868 -11.081 1.00 88.56 121 LYS A C 1
ATOM 1026 O O . LYS A 1 121 ? -2.283 5.060 -10.026 1.00 88.56 121 LYS A O 1
ATOM 1031 N N . PRO A 1 122 ? -2.245 4.756 -12.257 1.00 87.94 122 PRO A N 1
ATOM 1032 C CA . PRO A 1 122 ? -0.809 4.976 -12.378 1.00 87.94 122 PRO A CA 1
ATOM 1033 C C . PRO A 1 122 ? -0.411 6.372 -11.884 1.00 87.94 122 PRO A C 1
ATOM 1035 O O . PRO A 1 122 ? -0.854 7.386 -12.419 1.00 87.94 122 PRO A O 1
ATOM 1038 N N . HIS A 1 123 ? 0.439 6.410 -10.864 1.00 85.75 123 HIS A N 1
ATOM 1039 C CA . HIS A 1 123 ? 0.981 7.621 -10.254 1.00 85.75 123 HIS A CA 1
ATOM 1040 C C . HIS A 1 123 ? 2.372 7.313 -9.674 1.00 85.75 123 HIS A C 1
ATOM 1042 O O . HIS A 1 123 ? 2.851 6.179 -9.748 1.00 85.75 123 HIS A O 1
ATOM 1048 N N . VAL A 1 124 ? 3.026 8.323 -9.101 1.00 85.06 124 VAL A N 1
ATOM 1049 C CA . VAL A 1 124 ? 4.247 8.167 -8.300 1.00 85.06 124 VAL A CA 1
ATOM 1050 C C . VAL A 1 124 ? 4.059 8.969 -7.017 1.00 85.06 124 VAL A C 1
ATOM 1052 O O . VAL A 1 124 ? 3.679 10.137 -7.090 1.00 85.06 124 VAL A O 1
ATOM 1055 N N . ASP A 1 125 ? 4.312 8.359 -5.857 1.00 83.62 125 ASP A N 1
ATOM 1056 C CA . ASP A 1 125 ? 4.292 9.039 -4.559 1.00 83.62 125 ASP A CA 1
ATOM 1057 C C . ASP A 1 125 ? 5.126 10.333 -4.600 1.00 83.62 125 ASP A C 1
ATOM 1059 O O . ASP A 1 125 ? 6.250 10.358 -5.110 1.00 83.62 125 ASP A O 1
ATOM 1063 N N . SER A 1 126 ? 4.597 11.422 -4.037 1.00 80.38 126 SER A N 1
ATOM 1064 C CA . SER A 1 126 ? 5.280 12.718 -4.066 1.00 80.38 126 SER A CA 1
ATOM 1065 C C . SER A 1 126 ? 6.609 12.669 -3.312 1.00 80.38 126 SER A C 1
ATOM 1067 O O . SER A 1 126 ? 6.638 12.547 -2.088 1.00 80.38 126 SER A O 1
ATOM 1069 N N . THR A 1 127 ? 7.715 12.896 -4.024 1.00 79.31 127 THR A N 1
ATOM 1070 C CA . THR A 1 127 ? 9.082 12.975 -3.470 1.00 79.31 127 THR A CA 1
ATOM 1071 C C . THR A 1 127 ? 9.293 14.113 -2.461 1.00 79.31 127 THR A C 1
ATOM 1073 O O . THR A 1 127 ? 10.359 14.211 -1.856 1.00 79.31 127 THR A O 1
ATOM 1076 N N . ARG A 1 128 ? 8.293 14.986 -2.268 1.00 80.12 128 ARG A N 1
ATOM 1077 C CA . ARG A 1 128 ? 8.285 16.051 -1.250 1.00 80.12 128 ARG A CA 1
ATOM 1078 C C . ARG A 1 128 ? 7.650 15.616 0.077 1.00 80.12 128 ARG A C 1
ATOM 1080 O O . ARG A 1 128 ? 7.835 16.308 1.074 1.00 80.12 128 ARG A O 1
ATOM 1087 N N . TYR A 1 129 ? 6.910 14.504 0.085 1.00 77.56 129 TYR A N 1
ATOM 1088 C CA . TYR A 1 129 ? 6.163 14.000 1.246 1.00 77.56 129 TYR A CA 1
ATOM 1089 C C . TYR A 1 129 ? 6.497 12.541 1.594 1.00 77.56 129 TYR A C 1
ATOM 1091 O O . TYR A 1 129 ? 6.430 12.167 2.761 1.00 77.56 129 TYR A O 1
ATOM 1099 N N . CYS A 1 130 ? 6.920 11.738 0.618 1.00 76.69 130 CYS A N 1
ATOM 1100 C CA . CYS A 1 130 ? 7.364 10.360 0.804 1.00 76.69 130 CYS A CA 1
ATOM 1101 C C . CYS A 1 130 ? 8.895 10.257 0.742 1.00 76.69 130 CYS A C 1
ATOM 1103 O O . CYS A 1 130 ? 9.554 10.981 -0.005 1.00 76.69 130 CYS A O 1
ATOM 1105 N N . GLY A 1 131 ? 9.459 9.352 1.547 1.00 82.94 131 GLY A N 1
ATOM 1106 C CA . GLY A 1 131 ? 10.895 9.066 1.570 1.00 82.94 131 GLY A CA 1
ATOM 1107 C C . GLY A 1 131 ? 11.348 8.128 0.446 1.00 82.94 131 GLY A C 1
ATOM 1108 O O . GLY A 1 131 ? 10.601 7.810 -0.474 1.00 82.94 131 GLY A O 1
ATOM 1109 N N . ASN A 1 132 ? 12.582 7.634 0.558 1.00 85.94 132 ASN A N 1
ATOM 1110 C CA . ASN A 1 132 ? 13.133 6.600 -0.327 1.00 85.94 132 ASN A CA 1
ATOM 1111 C C . ASN A 1 132 ? 12.484 5.216 -0.139 1.00 85.94 132 ASN A C 1
ATOM 1113 O O . ASN A 1 132 ? 12.549 4.385 -1.043 1.00 85.94 132 ASN A O 1
ATOM 1117 N N . THR A 1 133 ? 11.891 4.972 1.032 1.00 88.38 133 THR A N 1
ATOM 1118 C CA . THR A 1 133 ? 11.340 3.677 1.432 1.00 88.38 133 THR A CA 1
ATOM 1119 C C . THR A 1 133 ? 9.932 3.828 1.995 1.00 88.38 133 THR A C 1
ATOM 1121 O O . THR A 1 133 ? 9.541 4.877 2.510 1.00 88.38 133 THR A O 1
ATOM 1124 N N . ILE A 1 134 ? 9.155 2.762 1.834 1.00 90.25 134 ILE A N 1
ATOM 1125 C CA . ILE A 1 134 ? 7.713 2.658 2.048 1.00 90.25 134 ILE A CA 1
ATOM 1126 C C . ILE A 1 134 ? 7.457 1.196 2.496 1.00 90.25 134 ILE A C 1
ATOM 1128 O O . ILE A 1 134 ? 8.338 0.354 2.296 1.00 90.25 134 ILE A O 1
ATOM 1132 N N . ALA A 1 135 ? 6.311 0.878 3.114 1.00 93.50 135 ALA A N 1
ATOM 1133 C CA . ALA A 1 135 ? 5.924 -0.503 3.469 1.00 93.50 135 ALA A CA 1
ATOM 1134 C C . ALA A 1 135 ? 4.393 -0.616 3.640 1.00 93.50 135 ALA A C 1
ATOM 1136 O O . ALA A 1 135 ? 3.820 0.245 4.310 1.00 93.50 135 ALA A O 1
ATOM 1137 N N . GLY A 1 136 ? 3.724 -1.626 3.062 1.00 95.38 136 GLY A N 1
ATOM 1138 C CA . GLY A 1 136 ? 2.251 -1.656 2.969 1.00 95.38 136 GLY A CA 1
ATOM 1139 C C . GLY A 1 136 ? 1.599 -3.001 3.302 1.00 95.38 136 GLY A C 1
ATOM 1140 O O . GLY A 1 136 ? 1.720 -3.957 2.546 1.00 95.38 136 GLY A O 1
ATOM 1141 N N . ILE A 1 137 ? 0.849 -3.064 4.408 1.00 97.94 137 ILE A N 1
ATOM 1142 C CA . ILE A 1 137 ? 0.084 -4.262 4.790 1.00 97.94 137 ILE A CA 1
ATOM 1143 C C . ILE A 1 137 ? -1.198 -4.363 3.952 1.00 97.94 137 ILE A C 1
ATOM 1145 O O . ILE A 1 137 ? -2.042 -3.470 4.012 1.00 97.94 137 ILE A O 1
ATOM 1149 N N . SER A 1 138 ? -1.393 -5.484 3.254 1.00 97.69 138 SER A N 1
ATOM 1150 C CA . SER A 1 138 ? -2.647 -5.789 2.544 1.00 97.69 138 SER A CA 1
ATOM 1151 C C . SER A 1 138 ? -3.657 -6.490 3.465 1.00 97.69 138 SER A C 1
ATOM 1153 O O . SER A 1 138 ? -3.321 -7.470 4.132 1.00 97.69 138 SER A O 1
ATOM 1155 N N . LEU A 1 139 ? -4.906 -6.014 3.499 1.00 97.44 139 LEU A N 1
ATOM 1156 C CA . LEU A 1 139 ? -5.991 -6.513 4.362 1.00 97.44 139 LEU A CA 1
ATOM 1157 C C . LEU A 1 139 ? -7.242 -6.855 3.536 1.00 97.44 139 LEU A C 1
ATOM 1159 O O . LEU A 1 139 ? -7.407 -6.358 2.429 1.00 97.44 139 LEU A O 1
ATOM 1163 N N . LEU A 1 140 ? -8.151 -7.648 4.116 1.00 96.50 140 LEU A N 1
ATOM 1164 C CA . LEU A 1 140 ? -9.497 -7.986 3.609 1.00 96.50 140 LEU A CA 1
ATOM 1165 C C . LEU A 1 140 ? -9.564 -8.822 2.314 1.00 96.50 140 LEU A C 1
ATOM 1167 O O . LEU A 1 140 ? -10.289 -9.821 2.288 1.00 96.50 140 LEU A O 1
ATOM 1171 N N . SER A 1 141 ? -8.807 -8.488 1.275 1.00 94.25 141 SER A N 1
ATOM 1172 C CA . SER A 1 141 ? -8.815 -9.178 -0.020 1.00 94.25 141 SER A CA 1
ATOM 1173 C C . SER A 1 141 ? -7.467 -9.084 -0.729 1.00 94.25 141 SER A C 1
ATOM 1175 O O . SER A 1 141 ? -6.700 -8.150 -0.508 1.00 94.25 141 SER A O 1
ATOM 1177 N N . ASP A 1 142 ? -7.201 -10.048 -1.607 1.00 95.25 142 ASP A N 1
ATOM 1178 C CA . ASP A 1 142 ? -6.049 -10.013 -2.508 1.00 95.25 142 ASP A CA 1
ATOM 1179 C C . ASP A 1 142 ? -6.234 -8.905 -3.562 1.00 95.25 142 ASP A C 1
ATOM 1181 O O . ASP A 1 142 ? -7.355 -8.637 -4.002 1.00 95.25 142 ASP A O 1
ATOM 1185 N N . SER A 1 143 ? -5.142 -8.280 -4.003 1.00 94.19 143 SER A N 1
ATOM 1186 C CA . SER A 1 143 ? -5.149 -7.259 -5.065 1.00 94.19 143 SER A CA 1
ATOM 1187 C C . SER A 1 143 ? -3.953 -7.413 -6.011 1.00 94.19 143 SER A C 1
ATOM 1189 O O . SER A 1 143 ? -3.070 -8.236 -5.770 1.00 94.19 143 SER A O 1
ATOM 1191 N N . VAL A 1 144 ? -3.907 -6.648 -7.109 1.00 94.56 144 VAL A N 1
ATOM 1192 C CA . VAL A 1 144 ? -2.757 -6.635 -8.031 1.00 94.56 144 VAL A CA 1
ATOM 1193 C C . VAL A 1 144 ? -2.221 -5.217 -8.190 1.00 94.56 144 VAL A C 1
ATOM 1195 O O . VAL A 1 144 ? -2.918 -4.332 -8.680 1.00 94.56 144 VAL A O 1
ATOM 1198 N N . MET A 1 145 ? -0.956 -5.019 -7.828 1.00 94.56 145 MET A N 1
ATOM 1199 C CA . MET A 1 145 ? -0.196 -3.806 -8.125 1.00 94.56 145 MET A CA 1
ATOM 1200 C C . MET A 1 145 ? 0.552 -3.981 -9.450 1.00 94.56 145 MET A C 1
ATOM 1202 O O . MET A 1 145 ? 1.307 -4.937 -9.610 1.00 94.56 145 MET A O 1
ATOM 1206 N N . ARG A 1 146 ? 0.414 -3.027 -10.375 1.00 92.75 146 ARG A N 1
ATOM 1207 C CA . ARG A 1 146 ? 1.217 -2.961 -11.604 1.00 92.75 146 ARG A CA 1
ATOM 1208 C C . ARG A 1 146 ? 2.244 -1.840 -11.506 1.00 92.75 146 ARG A C 1
ATOM 1210 O O . ARG A 1 146 ? 1.871 -0.683 -11.340 1.00 92.75 146 ARG A O 1
ATOM 1217 N N . LEU A 1 147 ? 3.522 -2.171 -11.673 1.00 90.75 147 LEU A N 1
ATOM 1218 C CA . LEU A 1 147 ? 4.614 -1.199 -11.737 1.00 90.75 147 LEU A CA 1
ATOM 1219 C C . LEU A 1 147 ? 5.112 -1.052 -13.182 1.00 90.75 147 LEU A C 1
ATOM 1221 O O . LEU A 1 147 ? 5.463 -2.035 -13.840 1.00 90.75 147 LEU A O 1
ATOM 1225 N N . VAL A 1 148 ? 5.134 0.193 -13.668 1.00 86.31 148 VAL A N 1
ATOM 1226 C CA . VAL A 1 148 ? 5.518 0.589 -15.034 1.00 86.31 148 VAL A CA 1
ATOM 1227 C C . VAL A 1 148 ? 6.599 1.668 -14.946 1.00 86.31 148 VAL A C 1
ATOM 1229 O O . VAL A 1 148 ? 6.529 2.550 -14.092 1.00 86.31 148 VAL A O 1
ATOM 1232 N N . ARG A 1 149 ? 7.603 1.615 -15.827 1.00 81.94 149 ARG A N 1
ATOM 1233 C CA . ARG A 1 149 ? 8.701 2.593 -15.862 1.00 81.94 149 ARG A CA 1
ATOM 1234 C C . ARG A 1 149 ? 8.248 3.924 -16.480 1.00 81.94 149 ARG A C 1
ATOM 1236 O O . ARG A 1 149 ? 7.649 3.932 -17.552 1.00 81.94 149 ARG A O 1
ATOM 1243 N N . THR A 1 150 ? 8.577 5.042 -15.831 1.00 77.81 150 THR A N 1
ATOM 1244 C CA . THR A 1 150 ? 8.116 6.390 -16.213 1.00 77.81 150 THR A CA 1
ATOM 1245 C C . THR A 1 150 ? 9.023 7.121 -17.213 1.00 77.81 150 THR A C 1
ATOM 1247 O O . THR A 1 150 ? 8.532 7.933 -17.990 1.00 77.81 150 THR A O 1
ATOM 1250 N N . ASP A 1 151 ? 10.326 6.830 -17.267 1.00 70.44 151 ASP A N 1
ATOM 1251 C CA . ASP A 1 151 ? 11.317 7.563 -18.078 1.00 70.44 151 ASP A CA 1
ATOM 1252 C C . ASP A 1 151 ? 11.558 6.962 -19.481 1.00 70.44 151 ASP A C 1
ATOM 1254 O O . ASP A 1 151 ? 12.686 6.887 -19.978 1.00 70.44 151 ASP A O 1
ATOM 1258 N N . ALA A 1 152 ? 10.464 6.569 -20.145 1.00 55.19 152 ALA A N 1
ATOM 1259 C CA . ALA A 1 152 ? 10.419 5.846 -21.424 1.00 55.19 152 ALA A CA 1
ATOM 1260 C C . ALA A 1 152 ? 11.395 6.347 -22.512 1.00 55.19 152 ALA A C 1
ATOM 1262 O O . ALA A 1 152 ? 11.979 5.553 -23.252 1.00 55.19 152 ALA A O 1
ATOM 1263 N N . GLN A 1 153 ? 11.597 7.664 -22.600 1.00 52.91 153 GLN A N 1
ATOM 1264 C CA . GLN A 1 153 ? 12.409 8.305 -23.638 1.00 52.91 153 GLN A CA 1
ATOM 1265 C C . GLN A 1 153 ? 13.888 7.877 -23.623 1.00 52.91 153 GLN A C 1
ATOM 1267 O O . GLN A 1 153 ? 14.511 7.865 -24.684 1.00 52.91 153 GLN A O 1
ATOM 1272 N N . LYS A 1 154 ? 14.454 7.444 -22.481 1.00 48.94 154 LYS A N 1
ATOM 1273 C CA . LYS A 1 154 ? 15.871 7.017 -22.397 1.00 48.94 154 LYS A CA 1
ATOM 1274 C C . LYS A 1 154 ? 16.230 5.822 -23.285 1.00 48.94 154 LYS A C 1
ATOM 1276 O O . LYS A 1 154 ? 17.406 5.627 -23.578 1.00 48.94 154 LYS A O 1
ATOM 1281 N N . TYR A 1 155 ? 15.247 5.015 -23.685 1.00 41.88 155 TYR A N 1
ATOM 1282 C CA . TYR A 1 155 ? 15.464 3.779 -24.446 1.00 41.88 155 TYR A CA 1
ATOM 1283 C C . TYR A 1 155 ? 14.982 3.837 -25.900 1.00 41.88 155 TYR A C 1
ATOM 1285 O O . TYR A 1 155 ? 15.022 2.824 -26.601 1.00 41.88 155 TYR A O 1
ATOM 1293 N N . GLN A 1 156 ? 14.609 5.02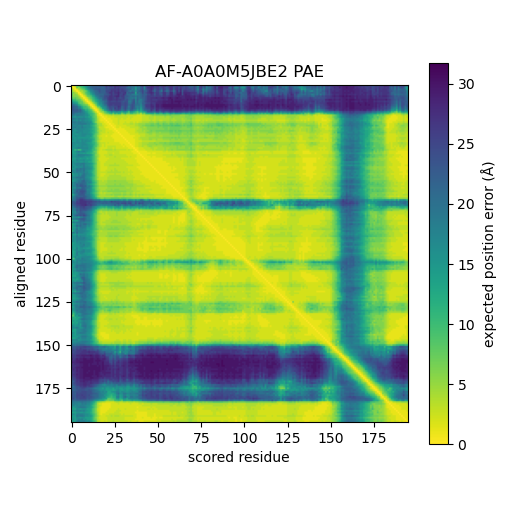0 -26.397 1.00 44.34 156 GLN A N 1
ATOM 1294 C CA . GLN A 1 156 ? 14.389 5.242 -27.825 1.00 44.34 156 GLN A CA 1
ATOM 1295 C C . GLN A 1 156 ? 15.740 5.249 -28.564 1.00 44.34 156 GLN A C 1
ATOM 1297 O O . GLN A 1 156 ? 16.377 6.287 -28.738 1.00 44.34 156 GLN A O 1
ATOM 1302 N N . GLN A 1 157 ? 16.198 4.064 -28.982 1.00 40.72 157 GLN A N 1
ATOM 1303 C CA . GLN A 1 157 ? 17.452 3.870 -29.718 1.00 40.72 157 GLN A CA 1
ATOM 1304 C C . GLN A 1 157 ? 17.403 4.551 -31.101 1.00 40.72 157 GLN A C 1
ATOM 1306 O O . GLN A 1 157 ? 17.066 3.919 -32.100 1.00 40.72 157 GLN A O 1
ATOM 1311 N N . GLY A 1 158 ? 17.747 5.841 -31.173 1.00 41.50 158 GLY A N 1
ATOM 1312 C CA . GLY A 1 158 ? 17.837 6.555 -32.452 1.00 41.50 158 GLY A CA 1
ATOM 1313 C C . GLY A 1 158 ? 18.095 8.064 -32.392 1.00 41.50 158 GLY A C 1
ATOM 1314 O O . GLY A 1 158 ? 18.666 8.599 -33.341 1.00 41.50 158 GLY A O 1
ATOM 1315 N N . SER A 1 159 ? 17.721 8.765 -31.317 1.00 32.47 159 SER A N 1
ATOM 1316 C CA . SER A 1 159 ? 17.913 10.220 -31.207 1.00 32.47 159 SER A CA 1
ATOM 1317 C C . SER A 1 159 ? 19.259 10.588 -30.568 1.00 32.47 159 SER A C 1
ATOM 1319 O O . SER A 1 159 ? 19.619 10.136 -29.484 1.00 32.47 159 SER A O 1
ATOM 1321 N N . THR A 1 160 ? 20.031 11.432 -31.257 1.00 33.78 160 THR A N 1
ATOM 1322 C CA . THR A 1 160 ? 21.324 11.947 -30.779 1.00 33.78 160 THR A CA 1
ATOM 1323 C C . THR A 1 160 ? 21.164 12.892 -29.591 1.00 33.78 160 THR A C 1
ATOM 1325 O O . THR A 1 160 ? 20.324 13.787 -29.626 1.00 33.78 160 THR A O 1
ATOM 1328 N N . SER A 1 161 ? 22.034 12.762 -28.589 1.00 44.88 161 SER A N 1
ATOM 1329 C CA . SER A 1 161 ? 22.009 13.553 -27.356 1.00 44.88 161 SER A CA 1
ATOM 1330 C C . SER A 1 161 ? 22.158 15.066 -27.593 1.00 44.88 161 SER A C 1
ATOM 1332 O O . SER A 1 161 ? 23.258 15.554 -27.863 1.00 44.88 161 SER A O 1
ATOM 1334 N N . SER A 1 162 ? 21.080 15.830 -27.402 1.00 34.34 162 SER A N 1
ATOM 1335 C CA . SER A 1 162 ? 21.093 17.299 -27.394 1.00 34.34 162 SER A CA 1
ATOM 1336 C C . SER A 1 162 ? 20.567 17.855 -26.067 1.00 34.34 162 SER A C 1
ATOM 1338 O O . SER A 1 162 ? 19.366 17.978 -25.873 1.00 34.34 162 SER A O 1
ATOM 1340 N 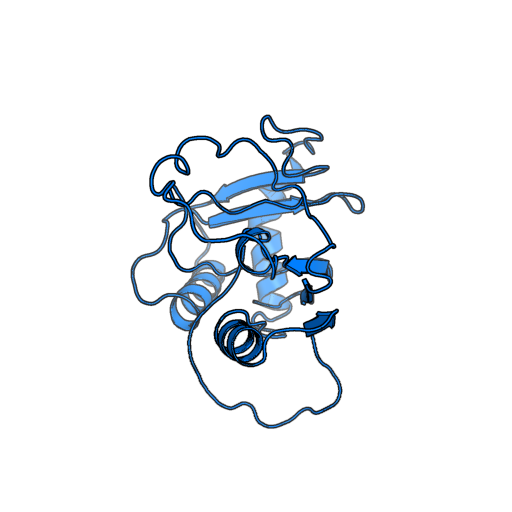N . LYS A 1 163 ? 21.511 18.173 -25.173 1.00 41.50 163 LYS A N 1
ATOM 1341 C CA . LYS A 1 163 ? 21.421 19.044 -23.982 1.00 41.50 163 LYS A CA 1
ATOM 1342 C C . LYS A 1 163 ? 20.038 19.645 -23.654 1.00 41.50 163 LYS A C 1
ATOM 1344 O O . LYS A 1 163 ? 19.725 20.730 -24.133 1.00 41.50 163 LYS A O 1
ATOM 1349 N N . GLU A 1 164 ? 19.317 19.042 -22.711 1.00 36.59 164 GLU A N 1
ATOM 1350 C CA . GLU A 1 164 ? 18.195 19.709 -22.027 1.00 36.59 164 GLU A CA 1
ATOM 1351 C C . GLU A 1 164 ? 18.099 19.295 -20.542 1.00 36.59 164 GLU A C 1
ATOM 1353 O O . GLU A 1 164 ? 17.059 18.926 -20.006 1.00 36.59 164 GLU A O 1
ATOM 1358 N N . GLU A 1 165 ? 19.238 19.373 -19.842 1.00 41.91 165 GLU A N 1
ATOM 1359 C CA . GLU A 1 165 ? 19.344 19.213 -18.381 1.00 41.91 165 GLU A CA 1
ATOM 1360 C C . GLU A 1 165 ? 18.749 20.423 -17.620 1.00 41.91 165 GLU A C 1
ATOM 1362 O O . GLU A 1 165 ? 19.470 21.097 -16.883 1.00 41.91 165 GLU A O 1
ATOM 1367 N N . GLN A 1 166 ? 17.461 20.748 -17.825 1.00 36.75 166 GLN A N 1
ATOM 1368 C CA . GLN A 1 166 ? 16.693 21.748 -17.050 1.00 36.75 166 GLN A CA 1
ATOM 1369 C C . GLN A 1 166 ? 15.198 21.808 -17.463 1.00 36.75 166 GLN A C 1
ATOM 1371 O O . GLN A 1 166 ? 14.845 22.676 -18.253 1.00 36.75 166 GLN A O 1
ATOM 1376 N N . ALA A 1 167 ? 14.322 20.935 -16.918 1.00 35.38 167 ALA A N 1
ATOM 1377 C CA . ALA A 1 167 ? 12.868 21.189 -16.693 1.00 35.38 167 ALA A CA 1
ATOM 1378 C C . ALA A 1 167 ? 12.053 19.946 -16.218 1.00 35.38 167 ALA A C 1
ATOM 1380 O O . ALA A 1 167 ? 11.078 19.570 -16.864 1.00 35.38 167 ALA A O 1
ATOM 1381 N N . ILE A 1 168 ? 12.384 19.301 -15.086 1.00 41.25 168 ILE A N 1
ATOM 1382 C CA . ILE A 1 168 ? 11.556 18.194 -14.532 1.00 41.25 168 ILE A CA 1
ATOM 1383 C C . ILE A 1 168 ? 11.408 18.294 -12.993 1.00 41.25 168 ILE A C 1
ATOM 1385 O O . ILE A 1 168 ? 11.873 17.429 -12.261 1.00 41.25 168 ILE A O 1
ATOM 1389 N N . ASP A 1 169 ? 10.788 19.374 -12.491 1.00 38.78 169 ASP A N 1
ATOM 1390 C CA . ASP A 1 169 ? 10.491 19.562 -11.044 1.00 38.78 169 ASP A CA 1
ATOM 1391 C C . ASP A 1 169 ? 9.160 20.306 -10.752 1.00 38.78 169 ASP A C 1
ATOM 1393 O O . ASP A 1 169 ? 8.937 20.784 -9.644 1.00 38.78 169 ASP A O 1
ATOM 1397 N N . ASN A 1 170 ? 8.257 20.470 -11.731 1.00 33.00 170 ASN A N 1
ATOM 1398 C CA . ASN A 1 170 ? 7.058 21.311 -11.541 1.00 33.00 170 ASN A CA 1
ATOM 1399 C C . ASN A 1 170 ? 5.705 20.699 -11.924 1.00 33.00 170 ASN A C 1
ATOM 1401 O O . ASN A 1 170 ? 4.692 21.341 -11.647 1.00 33.00 170 ASN A O 1
ATOM 1405 N N . ASP A 1 171 ? 5.645 19.475 -12.465 1.00 40.22 171 ASP A N 1
ATOM 1406 C CA . ASP A 1 171 ? 4.357 18.828 -12.751 1.00 40.22 171 ASP A CA 1
ATOM 1407 C C . ASP A 1 171 ? 4.143 17.496 -12.023 1.00 40.22 171 ASP A C 1
ATOM 1409 O O . ASP A 1 171 ? 4.257 16.402 -12.569 1.00 40.22 171 ASP A O 1
ATOM 1413 N N . TYR A 1 172 ? 3.792 17.632 -10.746 1.00 43.75 172 TYR A N 1
ATOM 1414 C CA . TYR A 1 172 ? 3.267 16.560 -9.900 1.00 43.75 172 TYR A CA 1
ATOM 1415 C C . TYR A 1 172 ? 1.771 16.275 -10.156 1.00 43.75 172 TYR A C 1
ATOM 1417 O O . TYR A 1 172 ? 1.174 15.512 -9.404 1.00 43.75 172 TYR A O 1
ATOM 1425 N N . ARG A 1 173 ? 1.130 16.929 -11.143 1.00 48.78 173 ARG A N 1
ATOM 1426 C CA . ARG A 1 173 ? -0.327 16.849 -11.390 1.00 48.78 173 ARG A CA 1
ATOM 1427 C C . ARG A 1 173 ? -0.692 16.044 -12.631 1.00 48.78 173 ARG A C 1
ATOM 1429 O O . ARG A 1 173 ? -1.872 15.853 -12.914 1.00 48.78 173 ARG A O 1
ATOM 1436 N N . HIS A 1 174 ? 0.295 15.579 -13.382 1.00 48.56 174 HIS A N 1
ATOM 1437 C CA . HIS A 1 174 ? 0.081 14.669 -14.493 1.00 48.56 174 HIS A CA 1
ATOM 1438 C C . HIS A 1 174 ? 0.319 13.229 -14.047 1.00 48.56 174 HIS A C 1
ATOM 1440 O O . HIS A 1 174 ? 1.451 12.826 -13.778 1.00 48.56 174 HIS A O 1
ATOM 1446 N N . GLN A 1 175 ? -0.760 12.440 -14.024 1.00 53.56 175 GLN A N 1
ATOM 1447 C CA . GLN A 1 175 ? -0.656 10.981 -14.049 1.00 53.56 175 GLN A CA 1
ATOM 1448 C C . GLN A 1 175 ? 0.254 10.603 -15.232 1.00 53.56 175 GLN A C 1
ATOM 1450 O O . GLN A 1 175 ? -0.011 11.043 -16.358 1.00 53.56 175 GLN A O 1
ATOM 1455 N N . PRO A 1 176 ? 1.349 9.853 -15.014 1.00 55.41 176 PRO A N 1
ATOM 1456 C CA . PRO A 1 176 ? 2.275 9.521 -16.084 1.00 55.41 176 PRO A CA 1
ATOM 1457 C C . PRO A 1 176 ? 1.538 8.721 -17.157 1.00 55.41 176 PRO A C 1
ATOM 1459 O O . PRO A 1 176 ? 0.984 7.659 -16.874 1.00 55.41 176 PRO A O 1
ATOM 1462 N N . ILE A 1 177 ? 1.551 9.219 -18.397 1.00 54.22 177 ILE A N 1
ATOM 1463 C CA . ILE A 1 177 ? 0.978 8.510 -19.545 1.00 54.22 177 ILE A CA 1
ATOM 1464 C C . ILE A 1 177 ? 1.698 7.165 -19.653 1.00 54.22 177 ILE A C 1
ATOM 1466 O O . ILE A 1 177 ? 2.865 7.108 -20.046 1.00 54.22 177 ILE A O 1
ATOM 1470 N N . THR A 1 178 ? 1.010 6.080 -19.289 1.00 48.34 178 THR A N 1
ATOM 1471 C CA . THR A 1 178 ? 1.564 4.723 -19.304 1.00 48.34 178 THR A CA 1
ATOM 1472 C C . THR A 1 178 ? 1.672 4.214 -20.735 1.00 48.34 178 THR A C 1
ATOM 1474 O O . THR A 1 178 ? 0.885 3.386 -21.196 1.00 48.34 178 THR A O 1
ATOM 1477 N N . SER A 1 179 ? 2.675 4.727 -21.439 1.00 50.44 179 SER A N 1
ATOM 1478 C CA . SER A 1 179 ? 3.167 4.179 -22.690 1.00 50.44 179 SER A CA 1
ATOM 1479 C C . SER A 1 179 ? 3.649 2.745 -22.439 1.00 50.44 179 SER A C 1
ATOM 1481 O O . SER A 1 179 ? 4.736 2.492 -21.911 1.00 50.44 179 SER A O 1
ATOM 1483 N N . LEU A 1 180 ? 2.825 1.782 -22.861 1.00 54.19 180 LEU A N 1
ATOM 1484 C CA . LEU A 1 180 ? 3.203 0.373 -22.987 1.00 54.19 180 LEU A CA 1
ATOM 1485 C C . LEU A 1 180 ? 4.217 0.152 -24.129 1.00 54.19 180 LEU A C 1
ATOM 1487 O O . LEU A 1 180 ? 4.540 -0.986 -24.442 1.00 54.19 180 LEU A O 1
ATOM 1491 N N . GLU A 1 181 ? 4.755 1.206 -24.752 1.00 47.47 181 GLU A N 1
ATOM 1492 C CA . GLU A 1 181 ? 5.678 1.128 -25.894 1.00 47.47 181 GLU A CA 1
ATOM 1493 C C . GLU A 1 181 ? 7.089 0.681 -25.465 1.00 47.47 181 GLU A C 1
ATOM 1495 O O . GLU A 1 181 ? 7.802 0.054 -26.248 1.00 47.47 181 GLU A O 1
ATOM 1500 N N . ASN A 1 182 ? 7.454 0.865 -24.185 1.00 54.34 182 ASN A N 1
ATOM 1501 C CA . ASN A 1 182 ? 8.579 0.144 -23.560 1.00 54.34 182 ASN A CA 1
ATOM 1502 C C . ASN A 1 182 ? 8.372 -1.387 -23.565 1.00 54.34 182 ASN A C 1
ATOM 1504 O O . ASN A 1 182 ? 9.308 -2.139 -23.310 1.00 54.34 182 ASN A O 1
ATOM 1508 N N . ASN A 1 183 ? 7.136 -1.841 -23.797 1.00 68.31 183 ASN A N 1
ATOM 1509 C CA . ASN A 1 183 ? 6.633 -3.214 -23.766 1.00 68.31 183 ASN A CA 1
ATOM 1510 C C . ASN A 1 183 ? 6.794 -3.977 -22.443 1.00 68.31 183 ASN A C 1
ATOM 1512 O O . ASN A 1 183 ? 6.226 -5.061 -22.330 1.00 68.31 183 ASN A O 1
ATOM 1516 N N . PHE A 1 184 ? 7.501 -3.438 -21.442 1.00 83.31 184 PHE A N 1
ATOM 1517 C CA . PHE A 1 184 ? 7.762 -4.125 -20.179 1.00 83.31 184 PHE A CA 1
ATOM 1518 C C . PHE A 1 184 ? 7.152 -3.454 -18.941 1.00 83.31 184 PHE A C 1
ATOM 1520 O O . PHE A 1 184 ? 7.119 -2.230 -18.812 1.00 83.31 184 PHE A O 1
ATOM 1527 N N . TYR A 1 185 ? 6.663 -4.296 -18.030 1.00 88.94 185 TYR A N 1
ATOM 1528 C CA . TYR A 1 185 ? 6.108 -3.949 -16.719 1.00 88.94 185 TYR A CA 1
ATOM 1529 C C . TYR A 1 185 ? 6.160 -5.178 -15.797 1.00 88.94 185 TYR A C 1
ATOM 1531 O O . TYR A 1 185 ? 6.544 -6.273 -16.228 1.00 88.94 185 TYR A O 1
ATOM 1539 N N . ALA A 1 186 ? 5.814 -5.004 -14.523 1.00 91.31 186 ALA A N 1
ATOM 1540 C CA . ALA A 1 186 ? 5.701 -6.102 -13.569 1.00 91.31 186 ALA A CA 1
ATOM 1541 C C . ALA A 1 186 ? 4.386 -6.015 -12.791 1.00 91.31 186 ALA A C 1
ATOM 1543 O O . ALA A 1 186 ? 4.076 -4.977 -12.202 1.00 91.31 186 ALA A O 1
ATOM 1544 N N . ASP A 1 187 ? 3.649 -7.123 -12.779 1.00 92.50 187 ASP A N 1
ATOM 1545 C CA . ASP A 1 187 ? 2.453 -7.301 -11.961 1.00 92.50 187 ASP A CA 1
ATOM 1546 C C . ASP A 1 187 ? 2.814 -8.039 -10.674 1.00 92.50 187 ASP A C 1
ATOM 1548 O O . ASP A 1 187 ? 3.530 -9.041 -10.693 1.00 92.50 187 ASP A O 1
ATOM 1552 N N . PHE A 1 188 ? 2.298 -7.538 -9.562 1.00 93.44 188 PHE A N 1
ATOM 1553 C CA . PHE A 1 188 ? 2.508 -8.036 -8.214 1.00 93.44 188 PHE A CA 1
ATOM 1554 C C . PHE A 1 188 ? 1.155 -8.406 -7.619 1.00 93.44 188 PHE A C 1
ATOM 1556 O O . PHE A 1 188 ? 0.370 -7.522 -7.279 1.00 93.44 188 PHE A O 1
ATOM 1563 N N . LEU A 1 189 ? 0.881 -9.704 -7.484 1.00 94.75 189 LEU A N 1
ATOM 1564 C CA . LEU A 1 189 ? -0.211 -10.177 -6.638 1.00 94.75 189 LEU A CA 1
ATOM 1565 C C . LEU A 1 189 ? 0.149 -9.832 -5.192 1.00 94.75 189 LEU A C 1
ATOM 1567 O O . LEU A 1 189 ? 1.180 -10.286 -4.706 1.00 94.75 189 LEU A O 1
ATOM 1571 N N . LEU A 1 190 ? -0.692 -9.052 -4.521 1.00 95.25 190 LEU A N 1
ATOM 1572 C CA . LEU A 1 190 ? -0.589 -8.703 -3.108 1.00 95.25 190 LEU A CA 1
ATOM 1573 C C . LEU A 1 190 ? -1.640 -9.517 -2.342 1.00 95.25 190 LEU A C 1
ATOM 1575 O O . LEU A 1 190 ? -2.816 -9.141 -2.354 1.00 95.25 190 LEU A O 1
ATOM 1579 N N . PRO A 1 191 ? -1.277 -10.659 -1.729 1.00 95.69 191 PRO A N 1
ATOM 1580 C CA . PRO A 1 191 ? -2.232 -11.458 -0.983 1.00 95.69 191 PRO A CA 1
ATOM 1581 C C . PRO A 1 191 ? -2.669 -10.746 0.292 1.00 95.69 191 PRO A C 1
ATOM 1583 O O . PRO A 1 191 ? -1.880 -10.073 0.961 1.00 95.69 191 PRO A O 1
ATOM 1586 N N . ARG A 1 192 ? -3.902 -11.004 0.707 1.00 95.31 192 ARG A N 1
ATOM 1587 C CA . ARG A 1 192 ? -4.397 -10.680 2.040 1.00 95.31 192 ARG A CA 1
ATOM 1588 C C . ARG A 1 192 ? -3.384 -11.147 3.103 1.00 95.31 192 ARG A C 1
ATOM 1590 O O . ARG A 1 192 ? -2.958 -12.304 3.100 1.00 95.31 192 ARG A O 1
ATOM 1597 N N . ARG A 1 193 ? -3.021 -10.250 4.028 1.00 97.31 193 ARG A N 1
ATOM 1598 C CA . ARG A 1 193 ? -1.981 -10.398 5.073 1.00 97.31 193 ARG A CA 1
ATOM 1599 C C . ARG A 1 193 ? -0.522 -10.361 4.608 1.00 97.31 193 ARG A C 1
ATOM 1601 O O . ARG A 1 193 ? 0.359 -10.718 5.398 1.00 97.31 193 ARG A O 1
ATOM 1608 N N . SER A 1 194 ? -0.225 -9.944 3.378 1.00 96.88 194 SER A N 1
ATOM 1609 C CA . SER A 1 194 ? 1.160 -9.641 3.001 1.00 96.88 194 SER A CA 1
ATOM 1610 C C . SER A 1 194 ? 1.632 -8.278 3.511 1.00 96.88 194 SER A C 1
ATOM 1612 O O . SER A 1 194 ? 0.817 -7.398 3.798 1.00 96.88 194 SER A O 1
ATOM 1614 N N . LEU A 1 195 ? 2.957 -8.128 3.580 1.00 93.88 195 LEU A N 1
ATOM 1615 C CA . LEU A 1 195 ? 3.685 -6.852 3.548 1.00 93.88 195 LEU A CA 1
ATOM 1616 C C . LEU A 1 195 ? 4.403 -6.702 2.199 1.00 93.88 195 LEU A C 1
ATOM 1618 O O . LEU A 1 195 ? 4.713 -7.773 1.628 1.00 93.88 195 LEU A O 1
#

pLDDT: mean 78.86, std 22.37, range [23.06, 98.56]